Protein AF-A0A6V8PM97-F1 (afdb_monomer_lite)

InterPro domains:
  IPR035906 MetI-like superfamily [G3DSA:1.10.3720.10] (123-234)

pLDDT: mean 87.68, std 8.35, range [51.19, 97.75]

Radius of gyration: 28.09 Å; chains: 1; bounding box: 68×83×62 Å

Secondary structure (DSSP, 8-state):
---HHHHHHHHHHHSTTHHHHHTT-HHHHHHHHHHHHHIIIIIHHHHHHHHHHHHHS-SS--EEETTEEE----HHHHHHHHHHHHHHHHHHHHHHHHHHHHHHHHHHHHHTTPPPPPHHHHHHHHHHHHHHHHHHHHHHHHHIIIIIHHHHHHHHHTTB--BTTTB-TTTS---B-TTHHHHHHHHSHHHHHHHHHHHHHHHHHHHHHHHHHHHHHHHHHHHHHSTT-S-TT-

Structure (mmCIF, N/CA/C/O backbone):
data_AF-A0A6V8PM97-F1
#
_entry.id   AF-A0A6V8PM97-F1
#
loop_
_atom_site.group_PDB
_atom_site.id
_atom_site.type_symbol
_atom_site.label_atom_id
_atom_site.label_alt_id
_atom_site.label_comp_id
_atom_site.label_asym_id
_atom_site.label_entity_id
_atom_site.label_seq_id
_atom_site.pdbx_PDB_ins_code
_atom_site.Cartn_x
_atom_site.Cartn_y
_atom_site.Cartn_z
_atom_site.occupancy
_atom_site.B_iso_or_equiv
_atom_site.auth_seq_id
_atom_site.auth_comp_id
_atom_site.auth_asym_id
_atom_site.auth_atom_id
_atom_site.pdbx_PDB_model_num
ATOM 1 N N . MET A 1 1 ? -39.696 3.447 17.950 1.00 51.19 1 MET A N 1
ATOM 2 C CA . MET A 1 1 ? -38.450 2.681 18.187 1.00 51.19 1 MET A CA 1
ATOM 3 C C . MET A 1 1 ? -37.292 3.664 18.155 1.00 51.19 1 MET A C 1
ATOM 5 O O . MET A 1 1 ? -37.237 4.464 17.230 1.00 51.19 1 MET A O 1
ATOM 9 N N . LYS A 1 2 ? -36.440 3.713 19.184 1.00 56.47 2 LYS A N 1
ATOM 10 C CA . LYS A 1 2 ? -35.251 4.578 19.133 1.00 56.47 2 LYS A CA 1
ATOM 11 C C . LYS A 1 2 ? -34.244 3.894 18.205 1.00 56.47 2 LYS A C 1
ATOM 13 O O . LYS A 1 2 ? -33.989 2.717 18.406 1.00 56.47 2 LYS A O 1
ATOM 18 N N . CYS A 1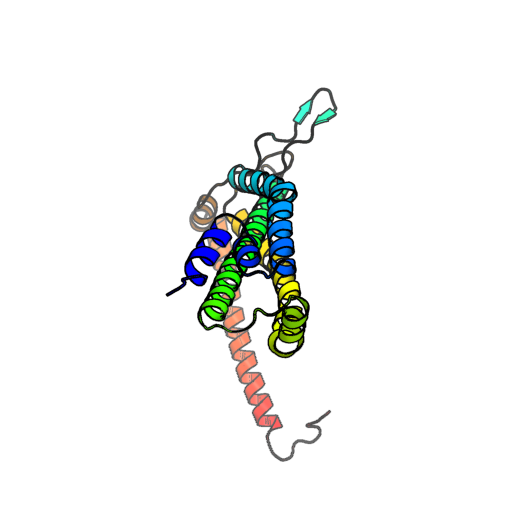 3 ? -33.771 4.595 17.176 1.00 72.81 3 CYS A N 1
ATOM 19 C CA . CYS A 1 3 ? -32.828 4.059 16.193 1.00 72.81 3 CYS A CA 1
ATOM 20 C C . CYS A 1 3 ? -31.436 4.649 16.456 1.00 72.81 3 CYS A C 1
ATOM 22 O O . CYS A 1 3 ? -30.996 5.594 15.796 1.00 72.81 3 CYS A O 1
ATOM 24 N N . TYR A 1 4 ? -30.779 4.180 17.520 1.00 75.31 4 TYR A N 1
ATOM 25 C CA . TYR A 1 4 ? -29.437 4.630 17.885 1.00 75.31 4 TYR A CA 1
ATOM 26 C C . TYR A 1 4 ? -28.387 4.109 16.892 1.00 75.31 4 TYR A C 1
ATOM 28 O O . TYR A 1 4 ? -27.408 4.811 16.646 1.00 75.31 4 TYR A O 1
ATOM 36 N N . SER A 1 5 ? -28.612 2.939 16.280 1.00 77.44 5 SER A N 1
ATOM 37 C CA . SER A 1 5 ? -27.763 2.363 15.226 1.00 77.44 5 SER A CA 1
ATOM 38 C C . SER A 1 5 ? -27.590 3.273 14.002 1.00 77.44 5 SER A C 1
ATOM 40 O O . SER A 1 5 ? -26.458 3.582 13.625 1.00 77.44 5 SER A O 1
ATOM 42 N N . GLU A 1 6 ? -28.684 3.764 13.411 1.00 79.25 6 GLU A N 1
ATOM 43 C CA . GLU A 1 6 ? -28.635 4.617 12.211 1.00 79.25 6 GLU A CA 1
ATOM 44 C C . GLU A 1 6 ? -27.923 5.943 12.489 1.00 79.25 6 GLU A C 1
ATOM 46 O O . GLU A 1 6 ? -27.024 6.339 11.749 1.00 79.25 6 GLU A O 1
ATOM 51 N N . LYS A 1 7 ? -28.251 6.594 13.613 1.00 80.94 7 LYS A N 1
ATOM 52 C CA . LYS A 1 7 ? -27.619 7.859 14.010 1.00 80.94 7 LYS A CA 1
ATOM 53 C C . LYS A 1 7 ? -26.127 7.688 14.290 1.00 80.94 7 LYS A C 1
ATOM 55 O O . LYS A 1 7 ? -25.330 8.485 13.806 1.00 80.94 7 LYS A O 1
ATOM 60 N N . ALA A 1 8 ? -25.739 6.641 15.023 1.00 75.94 8 ALA A N 1
ATOM 61 C CA . ALA A 1 8 ? -24.333 6.345 15.296 1.00 75.94 8 ALA A CA 1
ATOM 62 C C . ALA A 1 8 ? -23.545 6.038 14.014 1.00 75.94 8 ALA A C 1
ATOM 64 O O . ALA A 1 8 ? -22.402 6.464 13.884 1.00 75.94 8 ALA A O 1
ATOM 65 N N . SER A 1 9 ? -24.168 5.339 13.063 1.00 76.69 9 SER A N 1
ATOM 66 C CA . SER A 1 9 ? -23.563 4.999 11.773 1.00 76.69 9 SER A CA 1
ATOM 67 C C . SER A 1 9 ? -23.290 6.247 10.933 1.00 76.69 9 SER A C 1
ATOM 69 O O . SER A 1 9 ? -22.185 6.407 10.428 1.00 76.69 9 SER A O 1
ATOM 71 N N . ILE A 1 10 ? -24.261 7.163 10.839 1.00 82.81 10 ILE A N 1
ATOM 72 C CA . ILE A 1 10 ? -24.106 8.436 10.115 1.00 82.81 10 ILE A CA 1
ATOM 73 C C . ILE A 1 10 ? -23.021 9.302 10.767 1.00 82.81 10 ILE A C 1
ATOM 75 O O . ILE A 1 10 ? -22.171 9.854 10.076 1.00 82.81 10 ILE A O 1
ATOM 79 N N . LEU A 1 11 ? -23.007 9.378 12.101 1.00 79.00 11 LEU A N 1
ATOM 80 C CA . LEU A 1 11 ? -21.989 10.122 12.846 1.00 79.00 11 LEU A CA 1
ATOM 81 C C . LEU A 1 11 ? -20.577 9.570 12.599 1.00 79.00 11 LEU A C 1
ATOM 83 O O . LEU A 1 11 ? -19.661 10.353 12.384 1.00 79.00 11 LEU A O 1
ATOM 87 N N . SER A 1 12 ? -20.407 8.245 12.573 1.00 78.38 12 SER A N 1
ATOM 88 C CA . SER A 1 12 ? -19.118 7.606 12.269 1.00 78.38 12 SER A CA 1
ATOM 89 C C . SER A 1 12 ? -18.675 7.721 10.806 1.00 78.38 12 SER A C 1
ATOM 91 O O . SER A 1 12 ? -17.486 7.579 10.552 1.00 78.38 12 SER A O 1
ATOM 93 N N . ILE A 1 13 ? -19.590 7.969 9.860 1.00 81.81 13 ILE A N 1
ATOM 94 C CA . ILE A 1 13 ? -19.249 8.296 8.458 1.00 81.81 13 ILE A CA 1
ATOM 95 C C . ILE A 1 13 ? -18.778 9.748 8.327 1.00 81.81 13 ILE A C 1
ATOM 97 O O . ILE A 1 13 ? -18.018 10.078 7.425 1.00 81.81 13 ILE A O 1
ATOM 101 N N . LEU A 1 14 ? -19.268 10.643 9.184 1.00 84.56 14 LEU A N 1
ATOM 102 C CA . LEU A 1 14 ? -18.888 12.051 9.117 1.00 84.56 14 LEU A CA 1
ATOM 103 C C . LEU A 1 14 ? -17.504 12.284 9.726 1.00 84.56 14 LEU A C 1
ATOM 105 O O . LEU A 1 14 ? -16.730 13.079 9.204 1.00 84.56 14 LEU A O 1
ATOM 109 N N . PHE A 1 15 ? -17.209 11.597 10.829 1.00 88.44 15 PHE A N 1
ATOM 110 C CA . PHE A 1 15 ? -15.912 11.637 11.490 1.00 88.44 15 PHE A CA 1
ATOM 111 C C . PHE A 1 15 ? -15.764 10.404 12.387 1.00 88.44 15 PHE A C 1
ATOM 113 O O . PHE A 1 15 ? -16.658 10.063 13.178 1.00 88.44 15 PHE A O 1
ATOM 120 N N . MET A 1 16 ? -14.628 9.727 12.284 1.00 88.31 16 MET A N 1
ATOM 121 C CA . MET A 1 16 ? -14.294 8.564 13.085 1.00 88.31 16 MET A CA 1
ATOM 122 C C . MET A 1 16 ? -14.390 8.896 14.573 1.00 88.31 16 MET A C 1
ATOM 124 O O . MET A 1 16 ? -13.889 9.896 15.081 1.00 88.31 16 MET A O 1
ATOM 128 N N . GLY A 1 17 ? -15.059 8.012 15.307 1.00 84.56 17 GLY A N 1
ATOM 129 C CA . GLY A 1 17 ? -15.224 8.153 16.751 1.00 84.56 17 GLY A CA 1
ATOM 130 C C . GLY A 1 17 ? -16.461 8.939 17.195 1.00 84.56 17 GLY A C 1
ATOM 131 O O . GLY A 1 17 ? -16.921 8.704 18.315 1.00 84.56 17 GLY A O 1
ATOM 132 N N . LEU A 1 18 ? -17.100 9.756 16.342 1.00 86.06 18 LEU A N 1
ATOM 133 C CA . LEU A 1 18 ? -18.353 10.442 16.709 1.00 86.06 18 LEU A CA 1
ATOM 134 C C . LEU A 1 18 ? -19.498 9.461 16.999 1.00 86.06 18 LEU A C 1
ATOM 136 O O . LEU A 1 18 ? -20.241 9.644 17.966 1.00 86.06 18 LEU A O 1
ATOM 140 N N . GLY A 1 19 ? -19.620 8.378 16.225 1.00 84.25 19 GLY A N 1
ATOM 141 C CA . GLY A 1 19 ? -20.626 7.340 16.474 1.00 84.25 19 GLY A CA 1
ATOM 142 C C . GLY A 1 19 ? -20.427 6.617 17.813 1.00 84.25 19 GLY A C 1
ATOM 143 O O . GLY A 1 19 ? -21.389 6.286 18.510 1.00 84.25 19 GLY A O 1
ATOM 144 N N . GLN A 1 20 ? -19.176 6.431 18.238 1.00 86.44 20 GLN A N 1
ATOM 145 C CA . GLN A 1 20 ? -18.840 5.824 19.532 1.00 86.44 20 GLN A CA 1
ATOM 146 C C . GLN A 1 20 ? -19.036 6.799 20.697 1.00 86.44 20 GLN A C 1
ATOM 148 O O . GLN A 1 20 ? -19.528 6.387 21.751 1.00 86.44 20 GLN A O 1
ATOM 153 N N . LEU A 1 21 ? -18.738 8.088 20.498 1.00 86.88 21 LEU A N 1
ATOM 154 C CA . LEU A 1 21 ? -19.058 9.156 21.451 1.00 86.88 21 LEU A CA 1
ATOM 155 C C . LEU A 1 21 ? -20.572 9.243 21.684 1.00 86.88 21 LEU A C 1
ATOM 157 O O . LEU A 1 21 ? -21.024 9.228 22.830 1.00 86.88 21 LEU A O 1
ATOM 161 N N . TYR A 1 22 ? -21.372 9.207 20.613 1.00 86.25 22 TYR A N 1
ATOM 162 C CA . TYR A 1 22 ? -22.836 9.156 20.696 1.00 86.25 22 TYR A CA 1
ATOM 163 C C . TYR A 1 22 ? -23.341 7.919 21.453 1.00 86.25 22 TYR A C 1
ATOM 165 O O . TYR A 1 22 ? -24.307 7.975 22.227 1.00 86.25 22 TYR A O 1
ATOM 173 N N . ASN A 1 23 ? -22.638 6.798 21.288 1.00 85.69 23 ASN A N 1
ATOM 174 C CA . ASN A 1 23 ? -22.893 5.555 22.001 1.00 85.69 23 ASN A CA 1
ATOM 175 C C . ASN A 1 23 ? -22.390 5.511 23.449 1.00 85.69 23 ASN A C 1
ATOM 177 O O . ASN A 1 23 ? -22.561 4.486 24.107 1.00 85.69 23 ASN A O 1
ATOM 181 N N . ARG A 1 24 ? -21.866 6.626 23.981 1.00 83.12 24 ARG A N 1
ATOM 182 C CA . ARG A 1 24 ? -21.280 6.751 25.328 1.00 83.12 24 ARG A CA 1
ATOM 183 C C . ARG A 1 24 ? -20.024 5.892 25.545 1.00 83.12 24 ARG A C 1
ATOM 185 O O . ARG A 1 24 ? -19.644 5.638 26.683 1.00 83.12 24 ARG A O 1
ATOM 192 N N . GLN A 1 25 ? -19.346 5.473 24.475 1.00 84.19 25 GLN A N 1
ATOM 193 C CA . GLN A 1 25 ? -18.026 4.834 24.532 1.00 84.19 25 GLN A CA 1
ATOM 194 C C . GLN A 1 25 ? -16.922 5.874 24.326 1.00 84.19 25 GLN A C 1
ATOM 196 O O . GLN A 1 25 ? -16.216 5.858 23.318 1.00 84.19 25 GLN A O 1
ATOM 201 N N . PHE A 1 26 ? -16.761 6.774 25.299 1.00 82.44 26 PHE A N 1
ATOM 202 C CA . PHE A 1 26 ? -15.848 7.916 25.185 1.00 82.44 26 PHE A CA 1
ATOM 203 C C . PHE A 1 26 ? -14.399 7.513 24.896 1.00 82.44 26 PHE A C 1
ATOM 205 O O . PHE A 1 26 ? -13.794 8.066 23.987 1.00 82.44 26 PHE A O 1
ATOM 212 N N . GLY A 1 27 ? -13.867 6.499 25.588 1.00 83.62 27 GLY A N 1
ATOM 213 C CA . GLY A 1 27 ? -12.483 6.062 25.373 1.00 83.62 27 GLY A CA 1
ATOM 214 C C . GLY A 1 27 ? -12.208 5.599 23.938 1.00 83.62 27 GLY A C 1
ATOM 215 O O . GLY A 1 27 ? -11.211 5.997 23.345 1.00 83.62 27 GLY A O 1
ATOM 216 N N . LYS A 1 28 ? -13.105 4.788 23.355 1.00 84.94 28 LYS A N 1
ATOM 217 C CA . LYS A 1 28 ? -12.950 4.343 21.962 1.00 84.94 28 LYS A CA 1
ATOM 218 C C . LYS A 1 28 ? -13.151 5.504 20.996 1.00 84.94 28 LYS A C 1
ATOM 220 O O . LYS A 1 28 ? -12.349 5.669 20.089 1.00 84.94 28 LYS A O 1
ATOM 225 N N . GLY A 1 29 ? -14.182 6.317 21.226 1.00 86.56 29 GLY A N 1
ATOM 226 C CA . GLY A 1 29 ? -14.472 7.471 20.384 1.00 86.56 29 GLY A CA 1
ATOM 227 C C . GLY A 1 29 ? -13.292 8.438 20.286 1.00 86.56 29 GLY A C 1
ATOM 228 O O . GLY A 1 29 ? -12.924 8.827 19.186 1.00 86.56 29 GLY A O 1
ATOM 229 N N . ILE A 1 30 ? -12.639 8.741 21.413 1.00 89.94 30 ILE A N 1
ATOM 230 C CA . ILE A 1 30 ? -11.432 9.581 21.447 1.00 89.94 30 ILE A CA 1
ATOM 231 C C . ILE A 1 30 ? -10.266 8.908 20.712 1.00 89.94 30 ILE A C 1
ATOM 233 O O . ILE A 1 30 ? -9.577 9.575 19.951 1.00 89.94 30 ILE A O 1
ATOM 237 N N . LEU A 1 31 ? -10.053 7.599 20.895 1.00 90.19 31 LEU A N 1
ATOM 238 C CA . LEU A 1 31 ? -8.983 6.868 20.205 1.00 90.19 31 LEU A CA 1
ATOM 239 C C . LEU A 1 31 ? -9.145 6.922 18.679 1.00 90.19 31 LEU A C 1
ATOM 241 O O . LEU A 1 31 ? -8.191 7.225 17.970 1.00 90.19 31 LEU A O 1
ATOM 245 N N . PHE A 1 32 ? -10.344 6.641 18.170 1.00 91.25 32 PHE A N 1
ATOM 246 C CA . PHE A 1 32 ? -10.603 6.660 16.731 1.00 91.25 32 PHE A CA 1
ATOM 247 C C . PHE A 1 32 ? -10.556 8.076 16.144 1.00 91.25 32 PHE A C 1
ATOM 249 O O . PHE A 1 32 ? -9.984 8.252 15.072 1.00 91.25 32 PHE A O 1
ATOM 256 N N . ALA A 1 33 ? -11.060 9.074 16.874 1.00 92.62 33 ALA A N 1
ATOM 257 C CA . ALA A 1 33 ? -10.903 10.481 16.513 1.00 92.62 33 ALA A CA 1
ATOM 258 C C . ALA A 1 33 ? -9.421 10.892 16.453 1.00 92.62 33 ALA A C 1
ATOM 260 O O . ALA A 1 33 ? -8.996 11.553 15.512 1.00 92.62 33 ALA A O 1
ATOM 261 N N . ALA A 1 34 ? -8.607 10.467 17.426 1.00 93.38 34 ALA A N 1
ATOM 262 C CA . ALA A 1 34 ? -7.173 10.741 17.433 1.00 93.38 34 ALA A CA 1
ATOM 263 C C . ALA A 1 34 ? -6.461 10.095 16.237 1.00 93.38 34 ALA A C 1
ATOM 265 O O . ALA A 1 34 ? -5.614 10.736 15.624 1.00 93.38 34 ALA A O 1
ATOM 266 N N . VAL A 1 35 ? -6.820 8.859 15.870 1.00 93.56 35 VAL A N 1
ATOM 267 C CA . VAL A 1 35 ? -6.267 8.185 14.682 1.00 93.56 35 VAL A CA 1
ATOM 268 C C . VAL A 1 35 ? -6.581 8.966 13.404 1.00 93.56 35 VAL A C 1
ATOM 270 O O . VAL A 1 35 ? -5.680 9.170 12.593 1.00 93.56 35 VAL A O 1
ATOM 273 N N . GLU A 1 36 ? -7.815 9.441 13.229 1.00 94.31 36 GLU A N 1
ATOM 274 C CA . GLU A 1 36 ? -8.186 10.253 12.064 1.00 94.31 36 GLU A CA 1
ATOM 275 C C . GLU A 1 36 ? -7.451 11.596 12.037 1.00 94.31 36 GLU A C 1
ATOM 277 O O . GLU A 1 36 ? -6.893 11.969 11.007 1.00 94.31 36 GLU A O 1
ATOM 282 N N . ILE A 1 37 ? -7.359 12.292 13.174 1.00 94.62 37 ILE A N 1
ATOM 283 C CA . ILE A 1 37 ? -6.623 13.562 13.270 1.00 94.62 37 ILE A CA 1
ATOM 284 C C . ILE A 1 37 ? -5.139 13.357 12.954 1.00 94.62 37 ILE A C 1
ATOM 286 O O . ILE A 1 37 ? -4.570 14.109 12.165 1.00 94.62 37 ILE A O 1
ATOM 290 N N . LEU A 1 38 ? -4.506 12.328 13.527 1.00 94.25 38 LEU A N 1
ATOM 291 C CA . LEU A 1 38 ? -3.107 12.000 13.244 1.00 94.25 38 LEU A CA 1
ATOM 292 C C . LEU A 1 38 ? -2.900 11.673 11.764 1.00 94.25 38 LEU A C 1
ATOM 294 O O . LEU A 1 38 ? -1.903 12.097 11.177 1.00 94.25 38 LEU A O 1
ATOM 298 N N . PHE A 1 39 ? -3.848 10.963 11.150 1.00 94.00 39 PHE A N 1
ATOM 299 C CA . PHE A 1 39 ? -3.804 10.683 9.724 1.00 94.00 39 PHE A CA 1
ATOM 300 C C . PHE A 1 39 ? -3.886 11.975 8.903 1.00 94.00 39 PHE A C 1
ATOM 302 O O . PHE A 1 39 ? -3.032 12.207 8.054 1.00 94.00 39 PHE A O 1
ATOM 309 N N . ILE A 1 40 ? -4.847 12.856 9.186 1.00 94.31 40 ILE A N 1
ATOM 310 C CA . ILE A 1 40 ? -5.029 14.118 8.455 1.00 94.31 40 ILE A CA 1
ATOM 311 C C . ILE A 1 40 ? -3.812 15.043 8.607 1.00 94.31 40 ILE A C 1
ATOM 313 O O . ILE A 1 40 ? -3.376 15.645 7.630 1.00 94.31 40 ILE A O 1
ATOM 317 N N . VAL A 1 41 ? -3.241 15.156 9.807 1.00 94.88 41 VAL A N 1
ATOM 318 C CA . VAL A 1 41 ? -2.142 16.097 10.075 1.00 94.88 41 VAL A CA 1
ATOM 319 C C . VAL A 1 41 ? -0.806 15.588 9.535 1.00 94.88 41 VAL A C 1
ATOM 321 O O . VAL A 1 41 ? -0.073 16.347 8.904 1.00 94.88 41 VAL A O 1
ATOM 324 N N . TYR A 1 42 ? -0.474 14.316 9.773 1.00 93.50 42 TYR A N 1
ATOM 325 C CA . TYR A 1 42 ? 0.863 13.790 9.478 1.00 93.50 42 TYR A CA 1
ATOM 326 C C . TYR A 1 42 ? 0.911 12.918 8.226 1.00 93.50 42 TYR A C 1
ATOM 328 O O . TYR A 1 42 ? 1.876 12.991 7.466 1.00 93.50 42 TYR A O 1
ATOM 336 N N . MET A 1 43 ? -0.113 12.096 7.993 1.00 92.88 43 MET A N 1
ATOM 337 C CA . MET A 1 43 ? -0.094 11.121 6.899 1.00 92.88 43 MET A CA 1
ATOM 338 C C . MET A 1 43 ? -0.659 11.693 5.604 1.00 92.88 43 MET A C 1
ATOM 340 O O . MET A 1 43 ? -0.135 11.384 4.543 1.00 92.88 43 MET A O 1
ATOM 344 N N . LEU A 1 44 ? -1.668 12.563 5.651 1.00 94.38 44 LEU A N 1
ATOM 345 C CA . LEU A 1 44 ? -2.294 13.120 4.452 1.00 94.38 44 LEU A CA 1
ATOM 346 C C . LEU A 1 44 ? -1.321 13.941 3.585 1.00 94.38 44 LEU A C 1
ATOM 348 O O . LEU A 1 44 ? -1.358 13.757 2.369 1.00 94.38 44 LEU A O 1
ATOM 352 N N . PRO A 1 45 ? -0.413 14.780 4.135 1.00 95.12 45 PRO A N 1
ATOM 353 C CA . PRO A 1 45 ? 0.600 15.460 3.325 1.00 95.12 45 PRO A CA 1
ATOM 354 C C . PRO A 1 45 ? 1.608 14.495 2.687 1.00 95.12 45 PRO A C 1
ATOM 356 O O . PRO A 1 45 ? 2.064 14.728 1.569 1.00 95.12 45 PRO A O 1
ATOM 359 N N . PHE A 1 46 ? 1.962 13.413 3.387 1.00 93.88 46 PHE A N 1
ATOM 360 C CA . PHE A 1 46 ? 2.820 12.362 2.839 1.00 93.88 46 PHE A CA 1
ATOM 361 C C . PHE A 1 46 ? 2.104 11.614 1.710 1.00 93.88 46 PHE A C 1
ATOM 363 O O . PHE A 1 46 ? 2.652 11.473 0.621 1.00 93.88 46 PHE A O 1
ATOM 370 N N . VAL A 1 47 ? 0.855 11.211 1.950 1.00 95.69 47 VAL A N 1
ATOM 371 C CA . VAL A 1 47 ? 0.014 10.483 1.000 1.00 95.69 47 VAL A CA 1
ATOM 372 C C . VAL A 1 47 ? -0.243 11.306 -0.255 1.00 95.69 47 VAL A C 1
ATOM 374 O O . VAL A 1 47 ? -0.112 10.786 -1.358 1.00 95.69 47 VAL A O 1
ATOM 377 N N . SER A 1 48 ? -0.577 12.588 -0.117 1.00 95.00 48 SER A N 1
ATOM 378 C CA . SER A 1 48 ? -0.847 13.456 -1.264 1.00 95.00 48 SER A CA 1
ATOM 379 C C . SER A 1 48 ? 0.392 13.643 -2.138 1.00 95.00 48 SER A C 1
ATOM 381 O O . SER A 1 48 ? 0.311 13.469 -3.354 1.00 95.00 48 SER A O 1
ATOM 383 N N . ARG A 1 49 ? 1.558 13.907 -1.529 1.00 93.19 49 ARG A N 1
ATOM 384 C CA . ARG A 1 49 ? 2.834 13.995 -2.255 1.00 93.19 49 ARG A CA 1
ATOM 385 C C . ARG A 1 49 ? 3.238 12.666 -2.880 1.00 93.19 49 ARG A C 1
ATOM 387 O O . ARG A 1 49 ? 3.731 12.658 -4.002 1.00 93.19 49 ARG A O 1
ATOM 394 N N . GLY A 1 50 ? 3.024 11.551 -2.186 1.00 94.31 50 GLY A N 1
ATOM 395 C CA . GLY A 1 50 ? 3.315 10.225 -2.713 1.00 94.31 50 GLY A CA 1
ATOM 396 C C . GLY A 1 50 ? 2.430 9.874 -3.907 1.00 94.31 50 GLY A C 1
ATOM 397 O O . GLY A 1 50 ? 2.942 9.404 -4.916 1.00 94.31 50 GLY A O 1
ATOM 398 N N . LEU A 1 51 ? 1.124 10.145 -3.841 1.00 95.62 51 LEU A N 1
ATOM 399 C CA . LEU A 1 51 ? 0.209 9.926 -4.966 1.00 95.62 51 LEU A CA 1
ATOM 400 C C . LEU A 1 51 ? 0.571 10.794 -6.173 1.00 95.62 51 LEU A C 1
ATOM 402 O O . LEU A 1 51 ? 0.576 10.293 -7.294 1.00 95.62 51 LEU A O 1
ATOM 406 N N . TRP A 1 52 ? 0.925 12.063 -5.946 1.00 95.25 52 TRP A N 1
ATOM 407 C CA . TRP A 1 52 ? 1.459 12.921 -7.003 1.00 95.25 52 TRP A CA 1
ATOM 408 C C . TRP A 1 52 ? 2.726 12.310 -7.612 1.00 95.25 52 TRP A C 1
ATOM 410 O O . TRP A 1 52 ? 2.773 12.104 -8.819 1.00 95.25 52 TRP A O 1
ATOM 420 N N . GLY A 1 53 ? 3.694 11.908 -6.782 1.00 92.06 53 GLY A N 1
ATOM 421 C CA . GLY A 1 53 ? 4.950 11.306 -7.232 1.00 92.06 53 GLY A CA 1
ATOM 422 C C . GLY A 1 53 ? 4.779 9.963 -7.948 1.00 92.06 53 GLY A C 1
ATOM 423 O O . GLY A 1 53 ? 5.579 9.636 -8.820 1.00 92.06 53 GLY A O 1
ATOM 424 N N . LEU A 1 54 ? 3.729 9.201 -7.629 1.00 93.44 54 LEU A N 1
ATOM 425 C CA . LEU A 1 54 ? 3.381 7.972 -8.341 1.00 93.44 54 LEU A CA 1
ATOM 426 C C . LEU A 1 54 ? 2.899 8.266 -9.763 1.00 93.44 54 LEU A C 1
ATOM 428 O O . LEU A 1 54 ? 3.214 7.522 -10.683 1.00 93.44 54 LEU A O 1
ATOM 432 N N . VAL A 1 55 ? 2.131 9.340 -9.947 1.00 91.94 55 VAL A N 1
ATOM 433 C CA . VAL A 1 55 ? 1.586 9.713 -11.256 1.00 91.94 55 VAL A CA 1
ATOM 434 C C . VAL A 1 55 ? 2.637 10.426 -12.101 1.00 91.94 55 VAL A C 1
ATOM 436 O O . VAL A 1 55 ? 2.798 10.083 -13.269 1.00 91.94 55 VAL A O 1
ATOM 439 N N . THR A 1 56 ? 3.364 11.385 -11.527 1.00 88.81 56 THR A N 1
ATOM 440 C CA . THR A 1 56 ? 4.310 12.225 -12.275 1.00 88.81 56 THR A CA 1
ATOM 441 C C . THR A 1 56 ? 5.678 11.587 -12.444 1.00 88.81 56 THR A C 1
ATOM 443 O O . THR A 1 56 ? 6.345 11.876 -13.426 1.00 88.81 56 THR A O 1
ATOM 446 N N . LEU A 1 57 ? 6.109 10.735 -11.505 1.00 88.38 57 LEU A N 1
ATOM 447 C CA . LEU A 1 57 ? 7.484 10.224 -11.414 1.00 88.38 57 LEU A CA 1
ATOM 448 C C . LEU A 1 57 ? 8.559 11.332 -11.333 1.00 88.38 57 LEU A C 1
ATOM 450 O O . LEU A 1 57 ? 9.751 11.054 -11.480 1.00 88.38 57 LEU A O 1
ATOM 454 N N . GLY A 1 58 ? 8.158 12.558 -10.985 1.00 86.19 58 GLY A N 1
ATOM 455 C CA . GLY A 1 58 ? 9.013 13.740 -10.874 1.00 86.19 58 GLY A CA 1
ATOM 456 C C . GLY A 1 58 ? 8.831 14.712 -12.037 1.00 86.19 58 GLY A C 1
ATOM 457 O O . GLY A 1 58 ? 8.455 14.328 -13.137 1.00 86.19 58 GLY A O 1
ATOM 458 N N . GLU A 1 59 ? 9.117 15.986 -11.791 1.00 83.44 59 GLU A N 1
ATOM 459 C CA . GLU A 1 59 ? 9.025 17.053 -12.799 1.00 83.44 59 GLU A CA 1
ATOM 460 C C . GLU A 1 59 ? 10.379 17.737 -13.028 1.00 83.44 59 GLU A C 1
ATOM 462 O O . GLU A 1 59 ? 10.670 18.213 -14.128 1.00 83.44 59 GLU A O 1
ATOM 467 N N . ILE A 1 60 ? 11.236 17.777 -12.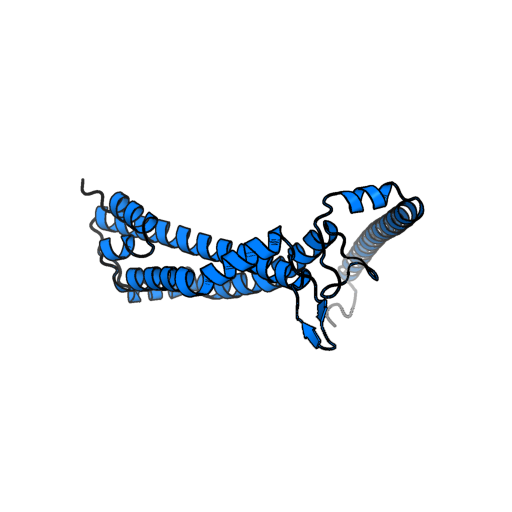001 1.00 82.19 60 ILE A N 1
ATOM 468 C CA . ILE A 1 60 ? 12.496 18.522 -12.040 1.00 82.19 60 ILE A CA 1
ATOM 469 C C . ILE A 1 60 ? 13.670 17.543 -11.922 1.00 82.19 60 ILE A C 1
ATOM 471 O O . ILE A 1 60 ? 13.957 17.078 -10.821 1.00 82.19 60 ILE A O 1
ATOM 475 N N . PRO A 1 61 ? 14.395 17.224 -13.010 1.00 81.56 61 PRO A N 1
ATOM 476 C CA . PRO A 1 61 ? 15.592 16.391 -12.919 1.00 81.56 61 PRO A CA 1
ATOM 477 C C . PRO A 1 61 ? 16.710 17.124 -12.173 1.00 81.56 61 PRO A C 1
ATOM 479 O O . PRO A 1 61 ? 16.738 18.355 -12.121 1.00 81.56 61 PRO A O 1
ATOM 482 N N . GLN A 1 62 ? 17.676 16.377 -11.637 1.00 81.69 62 GLN A N 1
ATOM 483 C CA . GLN A 1 62 ? 18.863 16.964 -11.021 1.00 81.69 62 GLN A CA 1
ATOM 484 C C . GLN A 1 62 ? 19.645 17.799 -12.044 1.00 81.69 62 GLN A C 1
ATOM 486 O O . GLN A 1 62 ? 20.017 17.304 -13.109 1.00 81.69 62 GLN A O 1
ATOM 491 N N . ARG A 1 63 ? 19.942 19.057 -11.700 1.00 80.75 63 ARG A N 1
ATOM 492 C CA . ARG A 1 63 ? 20.687 19.990 -12.561 1.00 80.75 63 ARG A CA 1
ATOM 493 C C . ARG A 1 63 ? 21.974 20.450 -11.886 1.00 80.75 63 ARG A C 1
ATOM 495 O O . ARG A 1 63 ? 22.081 20.490 -10.661 1.00 80.75 63 ARG A O 1
ATOM 502 N N . MET A 1 64 ? 22.965 20.783 -12.705 1.00 76.56 64 MET A N 1
ATOM 503 C CA . MET A 1 64 ? 24.179 21.464 -12.261 1.00 76.56 64 MET A CA 1
ATOM 504 C C . MET A 1 64 ? 24.082 22.934 -12.659 1.00 76.56 64 MET A C 1
ATOM 506 O O . MET A 1 64 ? 24.048 23.242 -13.846 1.00 76.56 64 MET A O 1
ATOM 510 N N . GLU A 1 65 ? 24.065 23.830 -11.676 1.00 77.19 65 GLU A N 1
ATOM 511 C CA . GLU A 1 65 ? 24.095 25.278 -11.896 1.00 77.19 65 GLU A CA 1
ATOM 512 C C . GLU A 1 65 ? 25.297 25.878 -11.165 1.00 77.19 65 GLU A C 1
ATOM 514 O O . GLU A 1 65 ? 25.507 25.630 -9.977 1.00 77.19 65 GLU A O 1
ATOM 519 N N . ALA A 1 66 ? 26.127 26.638 -11.890 1.00 75.38 66 ALA A N 1
ATOM 520 C CA . ALA A 1 66 ? 27.314 27.318 -11.357 1.00 75.38 66 ALA A CA 1
ATOM 521 C C . ALA A 1 66 ? 28.253 26.415 -10.516 1.00 75.38 66 ALA A C 1
ATOM 523 O O . ALA A 1 66 ? 28.774 26.825 -9.480 1.00 75.38 66 ALA A O 1
ATOM 524 N N . GLY A 1 67 ? 28.451 25.159 -10.940 1.00 76.19 67 GLY A N 1
ATOM 525 C CA . GLY A 1 67 ? 29.308 24.189 -10.245 1.00 76.19 67 GLY A CA 1
ATOM 526 C C . GLY A 1 67 ? 28.692 23.554 -8.989 1.00 76.19 67 GLY A C 1
ATOM 527 O O . GLY A 1 67 ? 29.348 22.734 -8.349 1.00 76.19 67 GLY A O 1
ATOM 528 N N . LYS A 1 68 ? 27.437 23.880 -8.643 1.00 75.31 68 LYS A N 1
ATOM 529 C CA . LYS A 1 68 ? 26.682 23.241 -7.556 1.00 75.31 68 LYS A CA 1
ATOM 530 C C . LYS A 1 68 ? 25.655 22.259 -8.112 1.00 75.31 68 LYS A C 1
ATOM 532 O O . LYS A 1 68 ? 24.957 22.540 -9.084 1.00 75.31 68 LYS A O 1
ATOM 537 N N . ILE A 1 69 ? 25.562 21.098 -7.469 1.00 79.44 69 ILE A N 1
ATOM 538 C CA . ILE A 1 69 ? 24.537 20.095 -7.758 1.00 79.44 69 ILE A CA 1
ATOM 539 C C . ILE A 1 69 ? 23.272 20.501 -7.007 1.00 79.44 69 ILE A C 1
ATOM 541 O O . ILE A 1 69 ? 23.244 20.447 -5.778 1.00 79.44 69 ILE A O 1
ATOM 545 N N . LEU A 1 70 ? 22.240 20.908 -7.742 1.00 79.44 70 LEU A N 1
ATOM 546 C CA . LEU A 1 70 ? 20.919 21.142 -7.174 1.00 79.44 70 LEU A CA 1
ATOM 547 C C . LEU A 1 70 ? 20.160 19.812 -7.173 1.00 79.44 70 LEU A C 1
ATOM 549 O O . LEU A 1 70 ? 19.982 19.233 -8.250 1.00 79.44 70 LEU A O 1
ATOM 553 N N . PRO A 1 71 ? 19.746 19.295 -6.000 1.00 77.69 71 PRO A N 1
ATOM 554 C CA . PRO A 1 71 ? 18.993 18.052 -5.937 1.00 77.69 71 PRO A CA 1
ATOM 555 C C . PRO A 1 71 ? 17.663 18.233 -6.674 1.00 77.69 71 PRO A C 1
ATOM 557 O O . PRO A 1 71 ? 16.920 19.173 -6.398 1.00 77.69 71 PRO A O 1
ATOM 560 N N . GLY A 1 72 ? 17.404 17.347 -7.631 1.00 81.25 72 GLY A N 1
ATOM 561 C CA . GLY A 1 72 ? 16.113 17.234 -8.302 1.00 81.25 72 GLY A CA 1
ATOM 562 C C . GLY A 1 72 ? 15.292 16.081 -7.734 1.00 81.25 72 GLY A C 1
ATOM 563 O O . GLY A 1 72 ? 15.681 15.425 -6.764 1.00 81.25 72 GLY A O 1
ATOM 564 N N . ASP A 1 73 ? 14.171 15.813 -8.383 1.00 86.88 73 ASP A N 1
ATOM 565 C CA . ASP A 1 73 ? 13.307 14.682 -8.101 1.00 86.88 73 ASP A CA 1
ATOM 566 C C . ASP A 1 73 ? 14.002 13.351 -8.413 1.00 86.88 73 ASP A C 1
ATOM 568 O O . ASP A 1 73 ? 14.836 13.229 -9.314 1.00 86.88 73 ASP A O 1
ATOM 572 N N . HIS A 1 74 ? 13.626 12.317 -7.663 1.00 88.62 74 HIS A N 1
ATOM 573 C CA . HIS A 1 74 ? 14.143 10.969 -7.854 1.00 88.62 74 HIS A CA 1
ATOM 574 C C . HIS A 1 74 ? 12.987 10.003 -8.108 1.00 88.62 74 HIS A C 1
ATOM 576 O O . HIS A 1 74 ? 12.364 9.509 -7.165 1.00 88.62 74 HIS A O 1
ATOM 582 N N . SER A 1 75 ? 12.731 9.686 -9.380 1.00 90.50 75 SER A N 1
ATOM 583 C CA . SER A 1 75 ? 11.560 8.911 -9.825 1.00 90.50 75 SER A CA 1
ATOM 584 C C . SER A 1 75 ? 11.360 7.594 -9.073 1.00 90.50 75 SER A C 1
ATOM 586 O O . SER A 1 75 ? 10.244 7.273 -8.679 1.00 90.50 75 SER A O 1
ATOM 588 N N . ILE A 1 76 ? 12.439 6.852 -8.790 1.00 90.81 76 ILE A N 1
ATOM 589 C CA . ILE A 1 76 ? 12.358 5.595 -8.020 1.00 90.81 76 ILE A CA 1
ATOM 590 C C . ILE A 1 76 ? 11.855 5.836 -6.590 1.00 90.81 76 ILE A C 1
ATOM 592 O O . ILE A 1 76 ? 11.005 5.093 -6.106 1.00 90.81 76 ILE A O 1
ATOM 596 N N . PHE A 1 77 ? 12.345 6.877 -5.909 1.00 91.25 77 PHE A N 1
ATOM 597 C CA . PHE A 1 77 ? 11.903 7.184 -4.549 1.00 91.25 77 PHE A CA 1
ATOM 598 C C . PHE A 1 77 ? 10.471 7.708 -4.546 1.00 91.25 77 PHE A C 1
ATOM 600 O O . PHE A 1 77 ? 9.685 7.286 -3.705 1.00 91.25 77 PHE A O 1
ATOM 607 N N . LEU A 1 78 ? 10.102 8.550 -5.516 1.00 93.06 78 LEU A N 1
ATOM 608 C CA . LEU A 1 78 ? 8.723 9.008 -5.692 1.00 93.06 78 LEU A CA 1
ATOM 609 C C . LEU A 1 78 ? 7.756 7.841 -5.924 1.00 93.06 78 LEU A C 1
ATOM 611 O O . LEU A 1 78 ? 6.701 7.799 -5.297 1.00 93.06 78 LEU A O 1
ATOM 615 N N . MET A 1 79 ? 8.142 6.854 -6.735 1.00 94.50 79 MET A N 1
ATOM 616 C CA . MET A 1 79 ? 7.358 5.637 -6.944 1.00 94.50 79 MET A CA 1
ATOM 617 C C . MET A 1 79 ? 7.212 4.824 -5.652 1.00 94.50 79 MET A C 1
ATOM 619 O O . MET A 1 79 ? 6.103 4.425 -5.307 1.00 94.50 79 MET A O 1
ATOM 623 N N . ILE A 1 80 ? 8.300 4.618 -4.898 1.00 94.69 80 ILE A N 1
ATOM 624 C CA . ILE A 1 80 ? 8.262 3.905 -3.609 1.00 94.69 80 ILE A CA 1
ATOM 625 C C . ILE A 1 80 ? 7.348 4.631 -2.615 1.00 94.69 80 ILE A C 1
ATOM 627 O O . ILE A 1 80 ? 6.459 4.007 -2.035 1.00 94.69 80 ILE A O 1
ATOM 631 N N . TYR A 1 81 ? 7.514 5.946 -2.446 1.00 95.00 81 TYR A N 1
ATOM 632 C CA . TYR A 1 81 ? 6.658 6.745 -1.567 1.00 95.00 81 TYR A CA 1
ATOM 633 C C . TYR A 1 81 ? 5.201 6.755 -2.035 1.00 95.00 81 TYR A C 1
ATOM 635 O O . TYR A 1 81 ? 4.291 6.729 -1.207 1.00 95.00 81 TYR A O 1
ATOM 643 N N . GLY A 1 82 ? 4.961 6.723 -3.343 1.00 95.94 82 GLY A N 1
ATOM 644 C CA . GLY A 1 82 ? 3.634 6.588 -3.923 1.00 95.94 82 GLY A CA 1
ATOM 645 C C . GLY A 1 82 ? 2.962 5.260 -3.605 1.00 95.94 82 GLY A C 1
ATOM 646 O O . GLY A 1 82 ? 1.837 5.246 -3.107 1.00 95.94 82 GLY A O 1
ATOM 647 N N . ILE A 1 83 ? 3.666 4.142 -3.792 1.00 96.69 83 ILE A N 1
ATOM 648 C CA . ILE A 1 83 ? 3.168 2.811 -3.418 1.00 96.69 83 ILE A CA 1
ATOM 649 C C . ILE A 1 83 ? 2.904 2.754 -1.909 1.00 96.69 83 ILE A C 1
ATOM 651 O O . ILE A 1 83 ? 1.833 2.315 -1.491 1.00 96.69 83 ILE A O 1
ATOM 655 N N . MET A 1 84 ? 3.828 3.254 -1.080 1.00 96.00 84 MET A N 1
ATOM 656 C CA . MET A 1 84 ? 3.623 3.350 0.371 1.00 96.00 84 MET A CA 1
ATOM 657 C C . MET A 1 84 ? 2.369 4.150 0.719 1.00 96.00 84 MET A C 1
ATOM 659 O O . MET A 1 84 ? 1.616 3.749 1.602 1.00 96.00 84 MET A O 1
ATOM 663 N N . SER A 1 85 ? 2.124 5.253 0.015 1.00 96.50 85 SER A N 1
ATOM 664 C CA . SER A 1 85 ? 0.955 6.107 0.223 1.00 96.50 85 SER A CA 1
ATOM 665 C C . SER A 1 8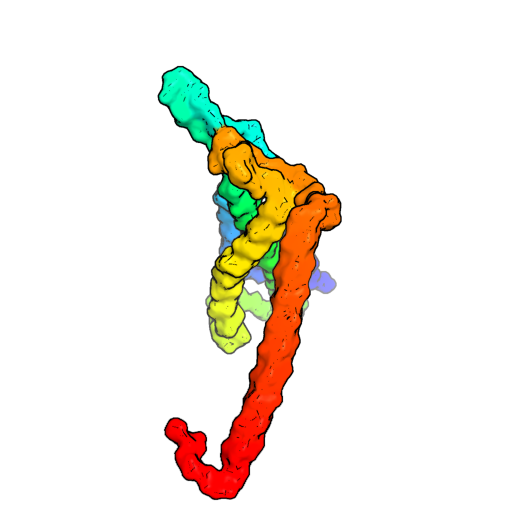5 ? -0.352 5.386 -0.097 1.00 96.50 85 SER A C 1
ATOM 667 O O . SER A 1 85 ? -1.301 5.474 0.681 1.00 96.50 85 SER A O 1
ATOM 669 N N . VAL A 1 86 ? -0.395 4.615 -1.188 1.00 96.44 86 VAL A N 1
ATOM 670 C CA . VAL A 1 86 ? -1.553 3.773 -1.534 1.00 96.44 86 VAL A CA 1
ATOM 671 C C . VAL A 1 86 ? -1.783 2.701 -0.466 1.00 96.44 86 VAL A C 1
ATOM 673 O O . VAL A 1 86 ? -2.912 2.517 -0.015 1.00 96.44 86 VAL A O 1
ATOM 676 N N . LEU A 1 87 ? -0.726 2.024 -0.007 1.00 95.88 87 LEU A N 1
ATOM 677 C CA . LEU A 1 87 ? -0.839 1.001 1.039 1.00 95.88 87 LEU A CA 1
ATOM 678 C C . LEU A 1 87 ? -1.311 1.600 2.376 1.00 95.88 87 LEU A C 1
ATOM 680 O O . LEU A 1 87 ? -2.187 1.029 3.024 1.00 95.88 87 LEU A O 1
ATOM 684 N N . LEU A 1 88 ? -0.795 2.770 2.767 1.00 95.31 88 LEU A N 1
ATOM 685 C CA . LEU A 1 88 ? -1.255 3.499 3.955 1.00 95.31 88 LEU A CA 1
ATOM 686 C C . LEU A 1 88 ? -2.729 3.898 3.845 1.00 95.31 88 LEU A C 1
ATOM 688 O O . LEU A 1 88 ? -3.468 3.736 4.815 1.00 95.31 88 LEU A O 1
ATOM 692 N N . LEU A 1 89 ? -3.175 4.363 2.674 1.00 95.38 89 LEU A N 1
ATOM 693 C CA . LEU A 1 89 ? -4.587 4.654 2.421 1.00 95.38 89 LEU A CA 1
ATOM 694 C C . LEU A 1 89 ? -5.466 3.411 2.550 1.00 95.38 89 LEU A C 1
ATOM 696 O O . LEU A 1 89 ? -6.536 3.497 3.143 1.00 95.38 89 LEU A O 1
ATOM 700 N N . LEU A 1 90 ? -5.021 2.256 2.046 1.00 94.81 90 LEU A N 1
ATOM 701 C CA . LEU A 1 90 ? -5.755 0.995 2.185 1.00 94.81 90 LEU A CA 1
ATOM 702 C C . LEU A 1 90 ? -5.880 0.567 3.652 1.00 94.81 90 LEU A C 1
ATOM 704 O O . LEU A 1 90 ? -6.967 0.188 4.091 1.00 94.81 90 LEU A O 1
ATOM 708 N N . VAL A 1 91 ? -4.796 0.666 4.429 1.00 94.69 91 VAL A N 1
ATOM 709 C CA . VAL A 1 91 ? -4.820 0.375 5.873 1.00 94.69 91 VAL A CA 1
ATOM 710 C C . VAL A 1 91 ? -5.750 1.346 6.600 1.00 94.69 91 VAL A C 1
ATOM 712 O O . VAL A 1 91 ? -6.584 0.916 7.396 1.00 94.69 91 VAL A O 1
ATOM 715 N N . PHE A 1 92 ? -5.663 2.643 6.302 1.00 94.88 92 PHE A N 1
ATOM 716 C CA . PHE A 1 92 ? -6.542 3.649 6.891 1.00 94.88 92 PHE A CA 1
ATOM 717 C C . PHE A 1 92 ? -8.013 3.397 6.537 1.00 94.88 92 PHE A C 1
ATOM 719 O O . PHE A 1 92 ? -8.856 3.382 7.431 1.00 94.88 92 PHE A O 1
ATOM 726 N N . ALA A 1 93 ? -8.322 3.100 5.272 1.00 94.56 93 ALA A N 1
ATOM 727 C CA . ALA A 1 93 ? -9.668 2.750 4.825 1.00 94.56 93 ALA A CA 1
ATOM 728 C C . ALA A 1 93 ? -10.206 1.507 5.552 1.00 94.56 93 ALA A C 1
ATOM 730 O O . ALA A 1 93 ? -11.360 1.495 5.975 1.00 94.56 93 ALA A O 1
ATOM 731 N N . ALA A 1 94 ? -9.373 0.485 5.775 1.00 93.44 94 ALA A N 1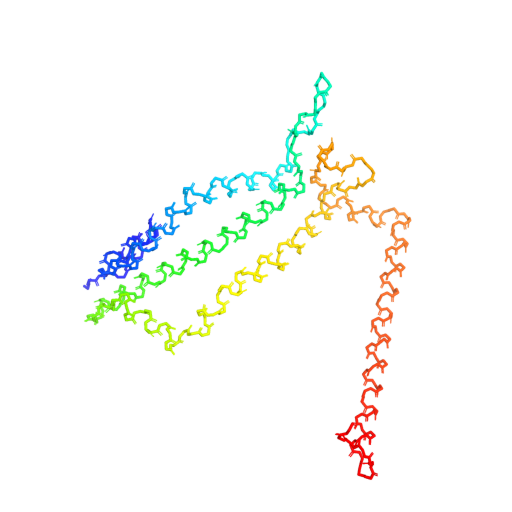
ATOM 732 C CA . ALA A 1 94 ? -9.762 -0.684 6.560 1.00 93.44 94 ALA A CA 1
ATOM 733 C C . ALA A 1 94 ? -10.102 -0.310 8.015 1.00 93.44 94 ALA A C 1
ATOM 735 O O . ALA A 1 94 ? -11.128 -0.749 8.536 1.00 93.44 94 ALA A O 1
ATOM 736 N N . ILE A 1 95 ? -9.294 0.538 8.665 1.00 93.25 95 ILE A N 1
ATOM 737 C CA . ILE A 1 95 ? -9.575 1.038 10.023 1.00 93.25 95 ILE A CA 1
ATOM 738 C C . ILE A 1 95 ? -10.864 1.871 10.045 1.00 93.25 95 ILE A C 1
ATOM 740 O O . ILE A 1 95 ? -11.673 1.719 10.963 1.00 93.25 95 ILE A O 1
ATOM 744 N N . TYR A 1 96 ? -11.090 2.698 9.025 1.00 93.12 96 TYR A N 1
ATOM 745 C CA . TYR A 1 96 ? -12.295 3.512 8.873 1.00 93.12 96 TYR A CA 1
ATOM 746 C C . TYR A 1 96 ? -13.554 2.640 8.764 1.00 93.12 96 TYR A C 1
ATOM 748 O O . TYR A 1 96 ? -14.523 2.816 9.505 1.00 93.12 96 TYR A O 1
ATOM 756 N N . VAL A 1 97 ? -13.517 1.623 7.900 1.00 92.12 97 VAL A N 1
ATOM 757 C CA . VAL A 1 97 ? -14.604 0.650 7.733 1.00 92.12 97 VAL A CA 1
ATOM 758 C C . VAL A 1 97 ? -14.842 -0.138 9.029 1.00 92.12 97 VAL A C 1
ATOM 760 O O . VAL A 1 97 ? -15.989 -0.340 9.432 1.00 92.12 97 VAL A O 1
ATOM 763 N N . MET A 1 98 ? -13.781 -0.533 9.741 1.00 89.81 98 MET A N 1
ATOM 764 C CA . MET A 1 98 ? -13.906 -1.170 11.057 1.00 89.81 98 MET A CA 1
ATOM 765 C C . MET A 1 98 ? -14.554 -0.242 12.096 1.00 89.81 98 MET A C 1
ATOM 767 O O . MET A 1 98 ? -15.390 -0.709 12.873 1.00 89.81 98 MET A O 1
ATOM 771 N N . ASN A 1 99 ? -14.224 1.057 12.105 1.00 92.12 99 ASN A N 1
ATOM 772 C CA . ASN A 1 99 ? -14.867 2.039 12.987 1.00 92.12 99 ASN A CA 1
ATOM 773 C C . ASN A 1 99 ? -16.374 2.112 12.732 1.00 92.12 99 ASN A C 1
ATOM 775 O O . ASN A 1 99 ? -17.162 2.049 13.678 1.00 92.12 99 ASN A O 1
ATOM 779 N N . TYR A 1 100 ? -16.763 2.189 11.459 1.00 89.31 100 TYR A N 1
ATOM 780 C CA . TYR A 1 100 ? -18.160 2.220 11.045 1.00 89.31 100 TYR A CA 1
ATOM 781 C C . TYR A 1 100 ? -18.934 0.993 11.553 1.00 89.31 100 TYR A C 1
ATOM 783 O O . TYR A 1 100 ? -19.974 1.130 12.208 1.00 89.31 100 TYR A O 1
ATOM 791 N N . PHE A 1 101 ? -18.411 -0.214 11.315 1.00 87.62 101 PHE A N 1
ATOM 792 C CA . PHE A 1 101 ? -19.067 -1.443 11.764 1.00 87.62 101 PHE A CA 1
ATOM 793 C C . PHE A 1 101 ? -19.114 -1.572 13.295 1.00 87.62 101 PHE A C 1
ATOM 795 O O . PHE A 1 101 ? -20.121 -2.043 13.831 1.00 87.62 101 PHE A O 1
ATOM 802 N N . ASP A 1 102 ? -18.074 -1.137 14.017 1.00 87.94 102 ASP A N 1
ATOM 803 C CA . ASP A 1 102 ? -18.074 -1.125 15.488 1.00 87.94 102 ASP A CA 1
ATOM 804 C C . ASP A 1 102 ? -19.140 -0.159 16.032 1.00 87.94 102 ASP A C 1
ATOM 806 O O . ASP A 1 102 ? -19.954 -0.557 16.871 1.00 87.94 102 ASP A O 1
ATOM 810 N N . ALA A 1 103 ? -19.221 1.067 15.503 1.00 88.06 103 ALA A N 1
ATOM 811 C CA . ALA A 1 103 ? -20.213 2.058 15.921 1.00 88.06 103 ALA A CA 1
ATOM 812 C C . ALA A 1 103 ? -21.653 1.574 15.697 1.00 88.06 103 ALA A C 1
ATOM 814 O O . ALA A 1 103 ? -22.491 1.690 16.600 1.00 88.06 103 ALA A O 1
ATOM 815 N N . ARG A 1 104 ? -21.925 0.963 14.538 1.00 87.25 104 ARG A N 1
ATOM 816 C CA . ARG A 1 104 ? -23.226 0.359 14.229 1.00 87.25 104 ARG A CA 1
ATOM 817 C C . ARG A 1 104 ? -23.569 -0.771 15.200 1.00 87.25 104 ARG A C 1
ATOM 819 O O . ARG A 1 104 ? -24.642 -0.772 15.800 1.00 87.25 104 ARG A O 1
ATOM 826 N N . ARG A 1 105 ? -22.639 -1.707 15.424 1.00 86.38 105 ARG A N 1
ATOM 827 C CA . ARG A 1 105 ? -22.848 -2.864 16.311 1.00 86.38 105 ARG A CA 1
ATOM 828 C C . ARG A 1 105 ? -23.132 -2.450 17.753 1.00 86.38 105 ARG A C 1
ATOM 830 O O . ARG A 1 105 ? -23.952 -3.077 18.425 1.00 86.38 105 ARG A O 1
ATOM 837 N N . VAL A 1 106 ? -22.462 -1.407 18.241 1.00 87.00 106 VAL A N 1
ATOM 838 C CA . VAL A 1 106 ? -22.713 -0.852 19.579 1.00 87.00 106 VAL A CA 1
ATOM 839 C C . VAL A 1 106 ? -24.070 -0.141 19.627 1.00 87.00 106 VAL A C 1
ATOM 841 O O . VAL A 1 106 ? -24.802 -0.308 20.605 1.00 87.00 106 VAL A O 1
ATOM 844 N N . GLY A 1 107 ? -24.448 0.584 18.571 1.00 85.50 107 GLY A N 1
ATOM 845 C CA . GLY A 1 107 ? -25.771 1.203 18.447 1.00 85.50 107 GLY A CA 1
ATOM 846 C C . GLY A 1 107 ? -26.903 0.173 18.522 1.00 85.50 107 GLY A C 1
ATOM 847 O O . GLY A 1 107 ? -27.803 0.313 19.346 1.00 85.50 107 GLY A O 1
ATOM 848 N N . GLU A 1 108 ? -26.790 -0.932 17.781 1.00 87.19 108 GLU A N 1
ATOM 849 C CA . GLU A 1 108 ? -27.760 -2.039 17.812 1.00 87.19 108 GLU A CA 1
ATOM 850 C C . GLU A 1 108 ? -27.878 -2.701 19.200 1.00 87.19 108 GLU A C 1
ATOM 852 O O . GLU A 1 108 ? -28.944 -3.184 19.586 1.00 87.19 108 GLU A O 1
ATOM 857 N N . GLN A 1 109 ? -26.793 -2.745 19.981 1.00 85.62 109 GLN A N 1
ATOM 858 C CA . GLN A 1 109 ? -26.837 -3.251 21.359 1.00 85.62 109 GLN A CA 1
ATOM 859 C C . GLN A 1 109 ? -27.602 -2.307 22.290 1.00 85.62 109 GLN A C 1
ATOM 861 O O . GLN A 1 109 ? -28.354 -2.785 23.143 1.00 85.62 109 GLN A O 1
ATOM 866 N N . ARG A 1 110 ? -27.461 -0.990 22.100 1.00 83.88 110 ARG A N 1
ATOM 867 C CA . ARG A 1 110 ? -28.234 0.018 22.842 1.00 83.88 110 ARG A CA 1
ATOM 868 C C . ARG A 1 110 ? -29.707 0.001 22.463 1.00 83.88 110 ARG A C 1
ATOM 870 O O . ARG A 1 110 ? -30.544 0.115 23.353 1.00 83.88 110 ARG A O 1
ATOM 877 N N . ASP A 1 111 ? -30.021 -0.202 21.184 1.00 86.94 111 ASP A N 1
ATOM 878 C CA . ASP A 1 111 ? -31.400 -0.361 20.704 1.00 86.94 111 ASP A CA 1
ATOM 879 C C . ASP A 1 111 ? -32.093 -1.557 21.379 1.00 86.94 111 ASP A C 1
ATOM 881 O O . ASP A 1 111 ? -33.272 -1.495 21.715 1.00 86.94 111 ASP A O 1
ATOM 885 N N . LYS A 1 112 ? -31.331 -2.620 21.672 1.00 87.19 112 LYS A N 1
ATOM 886 C CA . LYS A 1 112 ? -31.782 -3.810 22.417 1.00 87.19 112 LYS A CA 1
ATOM 887 C C . LYS A 1 112 ? -31.766 -3.638 23.946 1.00 87.19 112 LYS A C 1
ATOM 889 O O . LYS A 1 112 ? -31.951 -4.620 24.659 1.00 87.19 112 LYS A O 1
ATOM 894 N N . GLY A 1 113 ? -31.491 -2.437 24.461 1.00 82.56 113 GLY A N 1
ATOM 895 C CA . GLY A 1 113 ? -31.440 -2.146 25.899 1.00 82.56 113 GLY A CA 1
ATOM 896 C C . GLY A 1 113 ? -30.252 -2.764 26.647 1.00 82.56 113 GLY A C 1
ATOM 897 O O . GLY A 1 113 ? -30.240 -2.767 27.876 1.00 82.56 113 GLY A O 1
ATOM 898 N N . LYS A 1 114 ? -29.245 -3.298 25.941 1.00 83.38 114 LYS A N 1
ATOM 899 C CA . LYS A 1 114 ? -28.067 -3.900 26.581 1.00 83.38 114 LYS A CA 1
ATOM 900 C C . LYS A 1 114 ? -27.119 -2.811 27.103 1.00 83.38 114 LYS A C 1
ATOM 902 O O . LYS A 1 114 ? -26.969 -1.772 26.453 1.00 83.38 114 LYS A O 1
ATOM 907 N N . PRO A 1 115 ? -26.439 -3.041 28.241 1.00 79.50 115 PRO A N 1
ATOM 908 C CA . PRO A 1 115 ? -25.464 -2.095 28.760 1.00 79.50 115 PRO A CA 1
ATOM 909 C C . PRO A 1 115 ? -24.287 -1.954 27.792 1.00 79.50 115 PRO A C 1
ATOM 911 O O . PRO A 1 115 ? -23.777 -2.932 27.239 1.00 79.50 115 PRO A O 1
ATOM 914 N N . VAL A 1 116 ? -23.845 -0.714 27.602 1.00 77.81 116 VAL A N 1
ATOM 915 C CA . VAL A 1 116 ? -22.696 -0.394 26.757 1.00 77.81 116 VAL A CA 1
ATOM 916 C C . VAL A 1 116 ? -21.425 -0.853 27.463 1.00 77.81 116 VAL A C 1
ATOM 918 O O . VAL A 1 116 ? -21.168 -0.479 28.605 1.00 77.81 116 VAL A O 1
ATOM 921 N N . LYS A 1 117 ? -20.610 -1.668 26.788 1.00 76.31 117 LYS A N 1
ATOM 922 C CA . LYS A 1 117 ? -19.318 -2.101 27.331 1.00 76.31 117 LYS A CA 1
ATOM 923 C C . LYS A 1 117 ? -18.330 -0.933 27.360 1.00 76.31 117 LYS A C 1
ATOM 925 O O . LYS A 1 117 ? -18.181 -0.237 26.357 1.00 76.31 117 LYS A O 1
ATOM 930 N N . ASN A 1 118 ? -17.611 -0.774 28.469 1.00 77.19 118 ASN A N 1
ATOM 931 C CA . ASN A 1 118 ? -16.481 0.153 28.568 1.00 77.19 118 ASN A CA 1
ATOM 932 C C . ASN A 1 118 ? -15.276 -0.323 27.735 1.00 77.19 118 ASN A C 1
ATOM 934 O O . ASN A 1 118 ? -15.215 -1.477 27.295 1.00 77.19 118 ASN A O 1
ATOM 938 N N . ILE A 1 119 ? -14.298 0.568 27.529 1.00 76.62 119 ILE A N 1
ATOM 939 C CA . ILE A 1 119 ? -13.083 0.259 26.757 1.00 76.62 119 ILE A CA 1
ATOM 940 C C . ILE A 1 119 ? -12.285 -0.892 27.384 1.00 76.62 119 ILE A C 1
ATOM 942 O O . ILE A 1 119 ? -11.872 -1.794 26.666 1.00 76.62 119 ILE A O 1
ATOM 946 N N . ILE A 1 120 ? -12.192 -0.933 28.717 1.00 78.44 120 ILE A N 1
ATOM 947 C CA . ILE A 1 120 ? -11.514 -1.997 29.476 1.00 78.44 120 ILE A CA 1
ATOM 948 C C . ILE A 1 120 ? -12.149 -3.357 29.169 1.00 78.44 120 ILE A C 1
ATOM 950 O O . ILE A 1 120 ? -11.466 -4.293 28.765 1.00 78.44 120 ILE A O 1
ATOM 954 N N . ASN A 1 121 ? -13.481 -3.439 29.236 1.00 78.88 121 ASN A N 1
ATOM 955 C CA . ASN A 1 121 ? -14.214 -4.669 28.927 1.00 78.88 121 ASN A CA 1
ATOM 956 C C . ASN A 1 121 ? -14.091 -5.057 27.446 1.00 78.88 121 ASN A C 1
ATOM 958 O O . ASN A 1 121 ? -14.179 -6.236 27.103 1.00 78.88 121 ASN A O 1
ATOM 962 N N . SER A 1 122 ? -13.900 -4.078 26.558 1.00 77.81 122 SER A N 1
ATOM 963 C CA . SER A 1 122 ? -13.666 -4.325 25.132 1.00 77.81 122 SER A CA 1
ATOM 964 C C . SER A 1 122 ? -12.274 -4.907 24.882 1.00 77.81 122 SER A C 1
ATOM 966 O O . SER A 1 122 ? -12.163 -5.855 24.113 1.00 77.81 122 SER A O 1
ATOM 968 N N . ILE A 1 123 ? -11.244 -4.397 25.565 1.00 79.50 123 ILE A N 1
ATOM 969 C CA . ILE A 1 123 ? -9.872 -4.923 25.502 1.00 79.50 123 ILE A CA 1
ATOM 970 C C . ILE A 1 123 ? -9.813 -6.330 26.103 1.00 79.50 123 ILE A C 1
ATOM 972 O O . ILE A 1 123 ? -9.268 -7.227 25.470 1.00 79.50 123 ILE A O 1
ATOM 976 N N . ALA A 1 124 ? -10.447 -6.559 27.257 1.00 82.81 124 ALA A N 1
ATOM 977 C CA . ALA A 1 124 ? -10.538 -7.891 27.860 1.00 82.81 124 ALA A CA 1
ATOM 978 C C . ALA A 1 124 ? -11.218 -8.898 26.914 1.00 82.81 124 ALA A C 1
ATOM 980 O O . ALA A 1 124 ? -10.699 -9.982 26.674 1.00 82.81 124 ALA A O 1
ATOM 981 N N . THR A 1 125 ? -12.325 -8.497 26.272 1.00 83.25 125 THR A N 1
ATOM 982 C CA . THR A 1 125 ? -12.997 -9.341 25.267 1.00 83.25 125 THR A CA 1
ATOM 983 C C . THR A 1 125 ? -12.085 -9.622 24.062 1.00 83.25 125 THR A C 1
ATOM 985 O O . THR A 1 125 ? -12.110 -10.729 23.525 1.00 83.25 125 THR A O 1
ATOM 988 N N . LEU A 1 126 ? -11.302 -8.633 23.615 1.00 82.75 126 LEU A N 1
ATOM 989 C CA . LEU A 1 126 ? -10.367 -8.792 22.500 1.00 82.75 126 LEU A CA 1
ATOM 990 C C . LEU A 1 126 ? -9.214 -9.732 22.867 1.00 82.75 126 LEU A C 1
ATOM 992 O O . LEU A 1 126 ? -8.814 -10.531 22.034 1.00 82.75 126 LEU A O 1
ATOM 996 N N . TYR A 1 127 ? -8.730 -9.696 24.107 1.00 85.50 127 TYR A N 1
ATOM 997 C CA . TYR A 1 127 ? -7.709 -10.621 24.591 1.00 85.50 127 TYR A CA 1
ATOM 998 C C . TYR A 1 127 ? -8.245 -12.055 24.721 1.00 85.50 127 TYR A C 1
ATOM 1000 O O . TYR A 1 127 ? -7.597 -12.994 24.288 1.00 85.50 127 TYR A O 1
ATOM 1008 N N . GLU A 1 128 ? -9.459 -12.252 25.233 1.00 86.50 128 GLU A N 1
ATOM 1009 C CA . GLU A 1 128 ? -10.021 -13.602 25.397 1.00 86.50 128 GLU A CA 1
ATOM 1010 C C . GLU A 1 128 ? -10.456 -14.246 24.074 1.00 86.50 128 GLU A C 1
ATOM 1012 O O . GLU A 1 128 ? -10.264 -15.440 23.862 1.00 86.50 128 GLU A O 1
ATOM 1017 N N . LYS A 1 129 ? -11.090 -13.471 23.184 1.00 85.50 129 LYS A N 1
ATOM 1018 C CA . LYS A 1 129 ? -11.751 -14.003 21.976 1.00 85.50 129 LYS A CA 1
ATOM 1019 C C . LYS A 1 129 ? -11.053 -13.638 20.675 1.00 85.50 129 LYS A C 1
ATOM 1021 O O . LYS A 1 129 ? -11.368 -14.211 19.636 1.00 85.50 129 LYS A O 1
ATOM 1026 N N . GLY A 1 130 ? -10.155 -12.659 20.712 1.00 84.75 130 GLY A N 1
ATOM 1027 C CA . GLY A 1 130 ? -9.528 -12.070 19.534 1.00 84.75 130 GLY A CA 1
ATOM 1028 C C . GLY A 1 130 ? -8.006 -11.996 19.604 1.00 84.75 130 GLY A C 1
ATOM 1029 O O . GLY A 1 130 ? -7.418 -11.323 18.761 1.00 84.75 130 GLY A O 1
ATOM 1030 N N . PHE A 1 131 ? -7.367 -12.685 20.558 1.00 88.56 131 PHE A N 1
ATOM 1031 C CA . PHE A 1 131 ? -5.909 -12.706 20.690 1.00 88.56 131 PHE A CA 1
ATOM 1032 C C . PHE A 1 131 ? -5.184 -13.033 19.377 1.00 88.56 131 PHE A C 1
ATOM 1034 O O . PHE A 1 131 ? -4.255 -12.295 19.041 1.00 88.56 131 PHE A O 1
ATOM 1041 N N . PRO A 1 132 ? -5.623 -14.030 18.571 1.00 90.69 132 PRO A N 1
ATOM 1042 C CA . PRO A 1 132 ? -4.996 -14.284 17.278 1.00 90.69 132 PRO A CA 1
ATOM 1043 C C . PRO A 1 132 ? -5.000 -13.044 16.382 1.00 90.69 132 PRO A C 1
ATOM 1045 O O . PRO A 1 132 ? -3.970 -12.691 15.826 1.00 90.69 132 PRO A O 1
ATOM 1048 N N . TYR A 1 133 ? -6.117 -12.319 16.298 1.00 88.31 133 TYR A N 1
ATOM 1049 C CA . TYR A 1 133 ? -6.204 -11.100 15.492 1.00 88.31 133 TYR A CA 1
ATOM 1050 C C . TYR A 1 133 ? -5.336 -9.973 16.051 1.00 88.31 133 TYR A C 1
ATOM 1052 O O . TYR A 1 133 ? -4.733 -9.240 15.274 1.00 88.31 133 TYR A O 1
ATOM 1060 N N . LEU A 1 134 ? -5.224 -9.843 17.374 1.00 88.81 134 LEU A N 1
ATOM 1061 C CA . LEU A 1 134 ? -4.392 -8.816 18.004 1.00 88.81 134 LEU A CA 1
ATOM 1062 C C . LEU A 1 134 ? -2.908 -8.992 17.658 1.00 88.81 134 LEU A C 1
ATOM 1064 O O . LEU A 1 134 ? -2.233 -8.005 17.383 1.00 88.81 134 LEU A O 1
ATOM 1068 N N . VAL A 1 135 ? -2.417 -10.234 17.624 1.00 90.75 135 VAL A N 1
ATOM 1069 C CA . VAL A 1 135 ? -1.024 -10.546 17.262 1.00 90.75 135 VAL A CA 1
ATOM 1070 C C . VAL A 1 135 ? -0.819 -10.536 15.744 1.00 90.75 135 VAL A C 1
ATOM 1072 O O . VAL A 1 135 ? 0.186 -10.023 15.253 1.00 90.75 135 VAL A O 1
ATOM 1075 N N . LEU A 1 136 ? -1.781 -11.060 14.980 1.00 93.00 136 LEU A N 1
ATOM 1076 C CA . LEU A 1 136 ? -1.678 -11.166 13.524 1.00 93.00 136 LEU A CA 1
ATOM 1077 C C . LEU A 1 136 ? -1.850 -9.827 12.808 1.00 93.00 136 LEU A C 1
ATOM 1079 O O . LEU A 1 136 ? -1.269 -9.653 11.747 1.00 93.00 136 LEU A O 1
ATOM 1083 N N . THR A 1 137 ? -2.615 -8.876 13.349 1.00 91.62 137 THR A N 1
ATOM 1084 C CA . THR A 1 137 ? -2.835 -7.571 12.696 1.00 91.62 137 THR A CA 1
ATOM 1085 C C . THR A 1 137 ? -1.532 -6.787 12.484 1.00 91.62 137 THR A C 1
ATOM 1087 O O . THR A 1 137 ? -1.251 -6.442 11.337 1.00 91.62 137 THR A O 1
ATOM 1090 N N . PRO A 1 138 ? -0.691 -6.517 13.507 1.00 91.38 138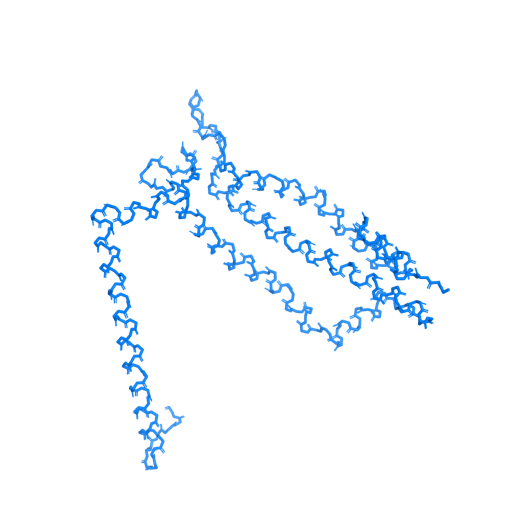 PRO A N 1
ATOM 1091 C CA . PRO A 1 138 ? 0.569 -5.801 13.297 1.00 91.38 138 PRO A CA 1
ATOM 1092 C C . PRO A 1 138 ? 1.547 -6.595 12.421 1.00 91.38 138 PRO A C 1
ATOM 1094 O O . PRO A 1 138 ? 2.188 -6.009 11.550 1.00 91.38 138 PRO A O 1
ATOM 1097 N N . ALA A 1 139 ? 1.611 -7.922 12.585 1.00 93.81 139 ALA A N 1
ATOM 1098 C CA . ALA A 1 139 ? 2.422 -8.788 11.728 1.00 93.81 139 ALA A CA 1
ATOM 1099 C C . ALA A 1 139 ? 1.958 -8.741 10.262 1.00 93.81 139 ALA A C 1
ATOM 1101 O O . ALA A 1 139 ? 2.779 -8.669 9.355 1.00 93.81 139 ALA A O 1
ATOM 1102 N N . GLY A 1 140 ? 0.646 -8.726 10.029 1.00 93.56 140 GLY A N 1
ATOM 1103 C CA . GLY A 1 140 ? 0.033 -8.641 8.709 1.00 93.56 140 GLY A CA 1
ATOM 1104 C C . GLY A 1 140 ? 0.260 -7.287 8.045 1.00 93.56 140 GLY A C 1
ATOM 1105 O O . GLY A 1 140 ? 0.589 -7.250 6.865 1.00 93.56 140 GLY A O 1
ATOM 1106 N N . ILE A 1 141 ? 0.166 -6.184 8.797 1.00 93.06 141 ILE A N 1
ATOM 1107 C CA . ILE A 1 141 ? 0.517 -4.846 8.296 1.00 93.06 141 ILE A CA 1
ATOM 1108 C C . ILE A 1 141 ? 1.997 -4.817 7.896 1.00 93.06 141 ILE A C 1
ATOM 1110 O O . ILE A 1 141 ? 2.321 -4.391 6.792 1.00 93.06 141 ILE A O 1
ATOM 1114 N N . PHE A 1 142 ? 2.895 -5.319 8.748 1.00 94.12 142 PHE A N 1
ATOM 1115 C CA . PHE A 1 142 ? 4.323 -5.372 8.430 1.00 94.12 142 PHE A CA 1
ATOM 1116 C C . PHE A 1 142 ? 4.611 -6.242 7.200 1.00 94.12 142 PHE A C 1
ATOM 1118 O O . PHE A 1 142 ? 5.327 -5.814 6.298 1.00 94.12 142 PHE A O 1
ATOM 1125 N N . LEU A 1 143 ? 4.007 -7.431 7.125 1.00 95.00 143 LEU A N 1
ATOM 1126 C CA . LEU A 1 143 ? 4.129 -8.334 5.983 1.00 95.00 143 LEU A CA 1
ATOM 1127 C C . LEU A 1 143 ? 3.621 -7.681 4.695 1.00 95.00 143 LEU A C 1
ATOM 1129 O O . LEU A 1 143 ? 4.258 -7.827 3.653 1.00 95.00 143 LEU A O 1
ATOM 1133 N N . LEU A 1 144 ? 2.512 -6.942 4.765 1.00 92.19 144 LEU A N 1
ATOM 1134 C CA . LEU A 1 144 ? 1.957 -6.197 3.640 1.00 92.19 144 LEU A CA 1
ATOM 1135 C C . LEU A 1 144 ? 2.986 -5.195 3.106 1.00 92.19 144 LEU A C 1
ATOM 1137 O O . LEU A 1 144 ? 3.286 -5.231 1.918 1.00 92.19 144 LEU A O 1
ATOM 1141 N N . PHE A 1 145 ? 3.609 -4.372 3.953 1.00 93.38 145 PHE A N 1
ATOM 1142 C CA . PHE A 1 145 ? 4.659 -3.454 3.491 1.00 93.38 145 PHE A CA 1
ATOM 1143 C C . PHE A 1 145 ? 5.914 -4.182 2.996 1.00 93.38 145 PHE A C 1
ATOM 1145 O O . PHE A 1 145 ? 6.464 -3.803 1.969 1.00 93.38 145 PHE A O 1
ATOM 1152 N N . LEU A 1 146 ? 6.354 -5.237 3.683 1.00 95.19 146 LEU A N 1
ATOM 1153 C CA . LEU A 1 146 ? 7.573 -5.971 3.334 1.00 95.19 146 LEU A CA 1
ATOM 1154 C C . LEU A 1 146 ? 7.461 -6.691 1.981 1.00 95.19 146 LEU A C 1
ATOM 1156 O O . LEU A 1 146 ? 8.430 -6.750 1.233 1.00 95.19 146 LEU A O 1
ATOM 1160 N N . THR A 1 147 ? 6.296 -7.267 1.681 1.00 96.12 147 THR A N 1
ATOM 1161 C CA . THR A 1 147 ? 6.108 -8.137 0.509 1.00 96.12 147 THR A CA 1
ATOM 1162 C C . THR A 1 147 ? 5.423 -7.422 -0.645 1.00 96.12 147 THR A C 1
ATOM 1164 O O . THR A 1 147 ? 5.889 -7.505 -1.777 1.00 96.12 147 THR A O 1
ATOM 1167 N N . VAL A 1 148 ? 4.344 -6.682 -0.384 1.00 94.62 148 VAL A N 1
ATOM 1168 C CA . VAL A 1 148 ? 3.531 -6.074 -1.444 1.00 94.62 148 VAL A CA 1
ATOM 1169 C C . VAL A 1 148 ? 4.260 -4.894 -2.078 1.00 94.62 148 VAL A C 1
ATOM 1171 O O . VAL A 1 148 ? 4.215 -4.744 -3.296 1.00 94.62 148 VAL A O 1
ATOM 1174 N N . LEU A 1 149 ? 4.984 -4.091 -1.289 1.00 93.94 149 LEU A N 1
ATOM 1175 C CA . LEU A 1 149 ? 5.726 -2.936 -1.801 1.00 93.94 149 LEU A CA 1
ATOM 1176 C C . LEU A 1 149 ? 6.752 -3.321 -2.881 1.00 93.94 149 LEU A C 1
ATOM 1178 O O . LEU A 1 149 ? 6.634 -2.782 -3.982 1.00 93.94 149 LEU A O 1
ATOM 1182 N N . PRO A 1 150 ? 7.727 -4.227 -2.647 1.00 94.88 150 PRO A N 1
ATOM 1183 C CA . PRO A 1 150 ? 8.706 -4.576 -3.677 1.00 94.88 150 PRO A CA 1
ATOM 1184 C C . PRO A 1 150 ? 8.074 -5.292 -4.876 1.00 94.88 150 PRO A C 1
ATOM 1186 O O . PRO A 1 150 ? 8.544 -5.111 -5.997 1.00 94.88 150 PRO A O 1
ATOM 1189 N N . LEU A 1 151 ? 6.998 -6.062 -4.672 1.00 96.31 151 LEU A N 1
ATOM 1190 C CA . LEU A 1 151 ? 6.281 -6.724 -5.764 1.00 96.31 151 LEU A CA 1
ATOM 1191 C C . LEU A 1 151 ? 5.598 -5.715 -6.692 1.00 96.31 151 LEU A C 1
ATOM 1193 O O . LEU A 1 151 ? 5.783 -5.779 -7.907 1.00 96.31 151 LEU A O 1
ATOM 1197 N N . ILE A 1 152 ? 4.843 -4.765 -6.129 1.00 96.12 152 ILE A N 1
ATOM 1198 C CA . ILE A 1 152 ? 4.212 -3.698 -6.914 1.00 96.12 152 ILE A CA 1
ATOM 1199 C C . ILE A 1 152 ? 5.288 -2.829 -7.559 1.00 96.12 152 ILE A C 1
ATOM 1201 O O . ILE A 1 152 ? 5.185 -2.525 -8.740 1.00 96.12 152 ILE A O 1
ATOM 1205 N N . PHE A 1 153 ? 6.341 -2.467 -6.826 1.00 94.25 153 PHE A N 1
ATOM 1206 C CA . PHE A 1 153 ? 7.446 -1.684 -7.374 1.00 94.25 153 PHE A CA 1
ATOM 1207 C C . PHE A 1 153 ? 8.086 -2.371 -8.589 1.00 94.25 153 PHE A C 1
ATOM 1209 O O . PHE A 1 153 ? 8.200 -1.757 -9.647 1.00 94.25 153 PHE A O 1
ATOM 1216 N N . GLY A 1 154 ? 8.431 -3.657 -8.475 1.00 93.44 154 GLY A N 1
ATOM 1217 C CA . GLY A 1 154 ? 8.983 -4.432 -9.587 1.00 93.44 154 GLY A CA 1
ATOM 1218 C C . GLY A 1 154 ? 8.031 -4.512 -10.782 1.00 93.44 154 GLY A C 1
ATOM 1219 O O . GLY A 1 154 ? 8.469 -4.400 -11.925 1.00 93.44 154 GLY A O 1
ATOM 1220 N N . MET A 1 155 ? 6.725 -4.630 -10.526 1.00 94.31 155 MET A N 1
ATOM 1221 C CA . MET A 1 155 ? 5.705 -4.582 -11.571 1.00 94.31 155 MET A CA 1
ATOM 1222 C C . MET A 1 155 ? 5.652 -3.209 -12.255 1.00 94.31 155 MET A C 1
ATOM 1224 O O . MET A 1 155 ? 5.655 -3.155 -13.480 1.00 94.31 155 MET A O 1
ATOM 1228 N N . LEU A 1 156 ? 5.630 -2.107 -11.498 1.00 93.94 156 LEU A N 1
ATOM 1229 C CA . LEU A 1 156 ? 5.535 -0.750 -12.045 1.00 93.94 156 LEU A CA 1
ATOM 1230 C C . LEU A 1 156 ? 6.763 -0.372 -12.875 1.00 93.94 156 LEU A C 1
ATOM 1232 O O . LEU A 1 156 ? 6.596 0.226 -13.934 1.00 93.94 156 LEU A O 1
ATOM 1236 N N . ILE A 1 157 ? 7.970 -0.774 -12.462 1.00 92.19 157 ILE A N 1
ATOM 1237 C CA . ILE A 1 157 ? 9.201 -0.565 -13.243 1.00 92.19 157 ILE A CA 1
ATOM 1238 C C . ILE A 1 157 ? 9.090 -1.159 -14.657 1.00 92.19 157 ILE A C 1
ATOM 1240 O O . ILE A 1 157 ? 9.591 -0.564 -15.604 1.00 92.19 157 ILE A O 1
ATOM 1244 N N . ALA A 1 158 ? 8.390 -2.282 -14.843 1.00 91.00 158 ALA A N 1
ATOM 1245 C CA . ALA A 1 158 ? 8.207 -2.871 -16.174 1.00 91.00 158 ALA A CA 1
ATOM 1246 C C . ALA A 1 158 ? 7.357 -1.999 -17.125 1.00 91.00 158 ALA A C 1
ATOM 1248 O O . ALA A 1 158 ? 7.421 -2.173 -18.342 1.00 91.00 158 ALA A O 1
ATOM 1249 N N . PHE A 1 159 ? 6.573 -1.060 -16.586 1.00 93.00 159 PHE A N 1
ATOM 1250 C CA . PHE A 1 159 ? 5.764 -0.101 -17.346 1.00 93.00 159 PHE A CA 1
ATOM 1251 C C . PHE A 1 159 ? 6.450 1.260 -17.525 1.00 93.00 159 PHE A C 1
ATOM 1253 O O . PHE A 1 159 ? 5.823 2.199 -18.029 1.00 93.00 159 PHE A O 1
ATOM 1260 N N . THR A 1 160 ? 7.717 1.395 -17.128 1.00 91.75 160 THR A N 1
ATOM 1261 C CA . THR A 1 160 ? 8.477 2.643 -17.247 1.00 91.75 160 THR A CA 1
ATOM 1262 C C . THR A 1 160 ? 9.716 2.499 -18.117 1.00 91.75 160 THR A C 1
ATOM 1264 O O . THR A 1 160 ? 10.213 1.402 -18.326 1.00 91.75 160 THR A O 1
ATOM 1267 N N . ASN A 1 161 ? 10.252 3.609 -18.627 1.00 89.31 161 ASN A N 1
ATOM 1268 C CA . ASN A 1 161 ? 11.483 3.619 -19.433 1.00 89.31 161 ASN A CA 1
ATOM 1269 C C . ASN A 1 161 ? 12.779 3.451 -18.613 1.00 89.31 161 ASN A C 1
ATOM 1271 O O . ASN A 1 161 ? 13.844 3.848 -19.092 1.00 89.31 161 ASN A O 1
ATOM 1275 N N . TYR A 1 162 ? 12.718 2.903 -17.395 1.00 87.50 162 TYR A N 1
ATOM 1276 C CA . TYR A 1 162 ? 13.889 2.749 -16.535 1.00 87.50 162 TYR A CA 1
ATOM 1277 C C . TYR A 1 162 ? 14.914 1.790 -17.162 1.00 87.50 162 TYR A C 1
ATOM 1279 O O . TYR A 1 162 ? 14.745 0.571 -17.168 1.00 87.50 162 TYR A O 1
ATOM 1287 N N . SER A 1 163 ? 15.995 2.355 -17.701 1.00 82.25 163 SER A N 1
ATOM 1288 C CA . SER A 1 163 ? 17.057 1.615 -18.383 1.00 82.25 163 SER A CA 1
ATOM 1289 C C . SER A 1 163 ? 18.376 2.386 -18.348 1.00 82.25 163 SER A C 1
ATOM 1291 O O . SER A 1 163 ? 18.422 3.574 -18.683 1.00 82.25 163 SER A O 1
ATOM 1293 N N . GLY A 1 164 ? 19.470 1.705 -18.004 1.00 76.69 164 GLY A N 1
ATOM 1294 C CA . GLY A 1 164 ? 20.814 2.266 -18.138 1.00 76.69 164 GLY A CA 1
ATOM 1295 C C . GLY A 1 164 ? 21.258 2.343 -19.608 1.00 76.69 164 GLY A C 1
ATOM 1296 O O . GLY A 1 164 ? 20.890 1.462 -20.383 1.00 76.69 164 GLY A O 1
ATOM 1297 N N . PRO A 1 165 ? 22.051 3.353 -20.015 1.00 75.19 165 PRO A N 1
ATOM 1298 C CA . PRO A 1 165 ? 22.651 4.412 -19.193 1.00 75.19 165 PRO A CA 1
ATOM 1299 C C . PRO A 1 165 ? 21.846 5.726 -19.153 1.00 75.19 165 PRO A C 1
ATOM 1301 O O . PRO A 1 165 ? 22.162 6.599 -18.349 1.00 75.19 165 PRO A O 1
ATOM 1304 N N . HIS A 1 166 ? 20.843 5.893 -20.019 1.00 72.44 166 HIS A N 1
ATOM 1305 C CA . HIS A 1 166 ? 20.213 7.196 -20.262 1.00 72.44 166 HIS A CA 1
ATOM 1306 C C . HIS A 1 166 ? 19.059 7.539 -19.310 1.00 72.44 166 HIS A C 1
ATOM 1308 O O . HIS A 1 166 ? 18.874 8.715 -19.028 1.00 72.44 166 HIS A O 1
ATOM 1314 N N . ASN A 1 167 ? 18.344 6.549 -18.763 1.00 78.06 167 ASN A N 1
ATOM 1315 C CA . ASN A 1 167 ? 17.172 6.755 -17.898 1.00 78.06 167 ASN A CA 1
ATOM 1316 C C . ASN A 1 167 ? 17.452 6.254 -16.476 1.00 78.06 167 ASN A C 1
ATOM 1318 O O . ASN A 1 167 ? 16.784 5.351 -15.967 1.00 78.06 167 ASN A O 1
ATOM 1322 N N . VAL A 1 168 ? 18.498 6.810 -15.859 1.00 79.75 168 VAL A N 1
ATOM 1323 C CA . VAL A 1 168 ? 18.903 6.489 -14.485 1.00 79.75 168 VAL A CA 1
ATOM 1324 C C . VAL A 1 168 ? 18.753 7.745 -13.614 1.00 79.75 168 VAL A C 1
ATOM 1326 O O . VAL A 1 168 ? 19.559 8.679 -13.735 1.00 79.75 168 VAL A O 1
ATOM 1329 N N . PRO A 1 169 ? 17.734 7.795 -12.734 1.00 78.12 169 PRO A N 1
ATOM 1330 C CA . PRO A 1 169 ? 17.584 8.867 -11.756 1.00 78.12 169 PRO A CA 1
ATOM 1331 C C . PRO A 1 169 ? 18.810 8.987 -10.842 1.00 78.12 169 PRO A C 1
ATOM 1333 O O . PRO A 1 169 ? 19.505 7.995 -10.614 1.00 78.12 169 PRO A O 1
ATOM 1336 N N . PRO A 1 170 ? 19.099 10.184 -10.301 1.00 69.38 170 PRO A N 1
ATOM 1337 C CA . PRO A 1 170 ? 18.325 11.433 -10.404 1.00 69.38 170 PRO A CA 1
ATOM 1338 C C . PRO A 1 170 ? 18.679 12.316 -11.620 1.00 69.38 170 PRO A C 1
ATOM 1340 O O . PRO A 1 170 ? 18.121 13.400 -11.776 1.00 69.38 170 PRO A O 1
ATOM 1343 N N . ARG A 1 171 ? 19.622 11.894 -12.481 1.00 68.12 171 ARG A N 1
ATOM 1344 C CA . ARG A 1 171 ? 20.066 12.695 -13.643 1.00 68.12 171 ARG A CA 1
ATOM 1345 C C . ARG A 1 171 ? 19.038 12.732 -14.773 1.00 68.12 171 ARG A C 1
ATOM 1347 O O . ARG A 1 171 ? 18.909 13.755 -15.435 1.00 68.12 171 ARG A O 1
ATOM 1354 N N . ALA A 1 172 ? 18.330 11.628 -14.977 1.00 76.12 172 ALA A N 1
ATOM 1355 C CA . ALA A 1 172 ? 17.206 11.528 -15.895 1.00 76.12 172 ALA A CA 1
ATOM 1356 C C . ALA A 1 172 ? 16.006 10.968 -15.137 1.00 76.12 172 ALA A C 1
ATOM 1358 O O . ALA A 1 172 ? 16.143 9.986 -14.403 1.00 76.12 172 ALA A O 1
ATOM 1359 N N . LEU A 1 173 ? 14.854 11.616 -15.287 1.00 81.62 173 LEU A N 1
ATOM 1360 C CA . LEU A 1 173 ? 13.605 11.120 -14.726 1.00 81.62 173 LEU A CA 1
ATOM 1361 C C . LEU A 1 173 ? 13.099 9.940 -15.556 1.00 81.62 173 LEU A C 1
ATOM 1363 O O . LEU A 1 173 ? 13.477 9.750 -16.712 1.00 81.62 173 LEU A O 1
ATOM 1367 N N . VAL A 1 174 ? 12.289 9.119 -14.909 1.00 86.81 174 VAL A N 1
ATOM 1368 C CA . VAL A 1 174 ? 11.660 7.947 -15.505 1.00 86.81 174 VAL A CA 1
ATOM 1369 C C . VAL A 1 174 ? 10.226 8.308 -15.859 1.00 86.81 174 VAL A C 1
ATOM 1371 O O . VAL A 1 174 ? 9.525 8.871 -15.028 1.00 86.81 174 VAL A O 1
ATOM 1374 N N . ASP A 1 175 ? 9.784 7.913 -17.047 1.00 87.50 175 ASP A N 1
ATOM 1375 C CA . ASP A 1 175 ? 8.436 8.159 -17.547 1.00 87.50 175 ASP A CA 1
ATOM 1376 C C . ASP A 1 175 ? 7.647 6.859 -17.698 1.00 87.50 175 ASP A C 1
ATOM 1378 O O . ASP A 1 175 ? 8.194 5.784 -17.981 1.00 87.50 175 ASP A O 1
ATOM 1382 N N . TRP A 1 176 ? 6.326 6.979 -17.583 1.00 91.06 176 TRP A N 1
ATOM 1383 C CA . TRP A 1 176 ? 5.390 5.913 -17.914 1.00 91.06 176 TRP A CA 1
ATOM 1384 C C . TRP A 1 176 ? 5.380 5.658 -19.425 1.00 91.06 176 TRP A C 1
ATOM 1386 O O . TRP A 1 176 ? 4.959 6.503 -20.212 1.00 91.06 176 TRP A O 1
ATOM 1396 N N . VAL A 1 177 ? 5.791 4.459 -19.837 1.00 91.62 177 VAL A N 1
ATOM 1397 C CA . VAL A 1 177 ? 5.750 4.012 -21.244 1.00 91.62 177 VAL A CA 1
ATOM 1398 C C . VAL A 1 177 ? 4.651 2.987 -21.514 1.00 91.62 177 VAL A C 1
ATOM 1400 O O . VAL A 1 177 ? 4.463 2.556 -22.657 1.00 91.62 177 VAL A O 1
ATOM 1403 N N . GLY A 1 178 ? 3.918 2.584 -20.473 1.00 90.62 178 GLY A N 1
ATOM 1404 C CA . GLY A 1 178 ? 2.819 1.630 -20.568 1.00 90.62 178 GLY A CA 1
ATOM 1405 C C . GLY A 1 178 ? 3.285 0.307 -21.171 1.00 90.62 178 GLY A C 1
ATOM 1406 O O . GLY A 1 178 ? 4.246 -0.301 -20.708 1.00 90.62 178 GLY A O 1
ATOM 1407 N N . PHE A 1 179 ? 2.621 -0.141 -22.236 1.00 92.31 179 PHE A N 1
ATOM 1408 C CA . PHE A 1 179 ? 2.893 -1.442 -22.855 1.00 92.31 179 PHE A CA 1
ATOM 1409 C C . PHE A 1 179 ? 4.025 -1.437 -23.892 1.00 92.31 179 PHE A C 1
ATOM 1411 O O . PHE A 1 179 ? 4.256 -2.454 -24.548 1.00 92.31 179 PHE A O 1
ATOM 1418 N N . LYS A 1 180 ? 4.740 -0.317 -24.071 1.00 90.94 180 LYS A N 1
ATOM 1419 C CA . LYS A 1 180 ? 5.780 -0.199 -25.104 1.00 90.94 180 LYS A CA 1
ATOM 1420 C C . LYS A 1 180 ? 6.876 -1.257 -24.954 1.00 90.94 180 LYS A C 1
ATOM 1422 O O . LYS A 1 180 ? 7.172 -1.947 -25.924 1.00 90.94 180 LYS A O 1
ATOM 1427 N N . ILE A 1 181 ? 7.396 -1.442 -23.740 1.00 87.56 181 ILE A N 1
ATOM 1428 C CA . ILE A 1 181 ? 8.452 -2.426 -23.445 1.00 87.56 181 ILE A CA 1
ATOM 1429 C C . ILE A 1 181 ? 7.975 -3.851 -23.731 1.00 87.56 181 ILE A C 1
ATOM 1431 O O . ILE A 1 181 ? 8.682 -4.640 -24.355 1.00 87.56 181 ILE A O 1
ATOM 1435 N N . PHE A 1 182 ? 6.736 -4.167 -23.351 1.00 90.25 182 PHE A N 1
ATOM 1436 C CA . PHE A 1 182 ? 6.136 -5.469 -23.633 1.00 90.25 182 PHE A CA 1
ATOM 1437 C C . PHE A 1 182 ? 6.000 -5.717 -25.139 1.00 90.25 182 PHE A C 1
ATOM 1439 O O . PHE A 1 182 ? 6.276 -6.818 -25.602 1.00 90.25 182 PHE A O 1
ATOM 1446 N N . MET A 1 183 ? 5.626 -4.706 -25.929 1.00 90.06 183 MET A N 1
ATOM 1447 C CA . MET A 1 183 ? 5.587 -4.831 -27.390 1.00 90.06 183 MET A CA 1
ATOM 1448 C C . MET A 1 183 ? 6.986 -4.986 -28.000 1.00 90.06 183 MET A C 1
ATOM 1450 O O . MET A 1 183 ? 7.162 -5.776 -28.927 1.00 90.06 183 MET A O 1
ATOM 1454 N N . GLU A 1 184 ? 7.980 -4.254 -27.497 1.00 88.06 184 GLU A N 1
ATOM 1455 C CA . GLU A 1 184 ? 9.372 -4.347 -27.952 1.00 88.06 184 GLU A CA 1
ATOM 1456 C C . GLU A 1 184 ? 9.967 -5.737 -27.708 1.00 88.06 184 GLU A C 1
ATOM 1458 O O . GLU A 1 184 ? 10.656 -6.252 -28.588 1.00 88.06 184 GLU A O 1
ATOM 1463 N N . LEU A 1 185 ? 9.612 -6.388 -26.594 1.00 88.12 185 LEU A N 1
ATOM 1464 C CA . LEU A 1 185 ? 10.007 -7.765 -26.281 1.00 88.12 185 LEU A CA 1
ATOM 1465 C C . LEU A 1 185 ? 9.639 -8.755 -27.400 1.00 88.12 185 LEU A C 1
ATOM 1467 O O . LEU A 1 185 ? 10.416 -9.654 -27.706 1.00 88.12 185 LEU A O 1
ATOM 1471 N N . PHE A 1 186 ? 8.474 -8.583 -28.034 1.00 89.00 186 PHE A N 1
ATOM 1472 C CA . PHE A 1 186 ? 8.014 -9.464 -29.116 1.00 89.00 186 PHE A CA 1
ATOM 1473 C C . PHE A 1 186 ? 8.432 -8.995 -30.513 1.00 89.00 186 PHE A C 1
ATOM 1475 O O . PHE A 1 186 ? 8.527 -9.814 -31.428 1.00 89.00 186 PHE A O 1
ATOM 1482 N N . ARG A 1 187 ? 8.656 -7.690 -30.703 1.00 89.94 187 ARG A N 1
ATOM 1483 C CA . ARG A 1 187 ? 9.000 -7.109 -32.011 1.00 89.94 187 ARG A CA 1
ATOM 1484 C C . ARG A 1 187 ? 10.489 -7.186 -32.323 1.00 89.94 187 ARG A C 1
ATOM 1486 O O . ARG A 1 187 ? 10.841 -7.405 -33.479 1.00 89.94 187 ARG A O 1
ATOM 1493 N N . LEU A 1 188 ? 11.352 -6.993 -31.328 1.00 90.81 188 LEU A N 1
ATOM 1494 C CA . LEU A 1 188 ? 12.798 -7.008 -31.525 1.00 90.81 188 LEU A CA 1
ATOM 1495 C C . LEU A 1 188 ? 13.297 -8.460 -31.589 1.00 90.81 188 LEU A C 1
ATOM 1497 O O . LEU A 1 188 ? 13.161 -9.174 -30.594 1.00 90.81 188 LEU A O 1
ATOM 1501 N N . PRO A 1 189 ? 13.897 -8.910 -32.713 1.00 90.19 189 PRO A N 1
ATOM 1502 C CA . PRO A 1 189 ? 14.297 -10.309 -32.890 1.00 90.19 189 PRO A CA 1
ATOM 1503 C C . PRO A 1 189 ? 15.186 -10.830 -31.757 1.00 90.19 189 PRO A C 1
ATOM 1505 O O . PRO A 1 189 ? 14.917 -11.897 -31.213 1.00 90.19 189 PRO A O 1
ATOM 1508 N N . LEU A 1 190 ? 16.166 -10.024 -31.334 1.00 91.75 190 LEU A N 1
ATOM 1509 C CA . LEU A 1 190 ? 17.093 -10.362 -30.253 1.00 91.75 190 LEU A CA 1
ATOM 1510 C C . LEU A 1 190 ? 16.381 -10.602 -28.911 1.00 91.75 190 LEU A C 1
ATOM 1512 O O . LEU A 1 190 ? 16.655 -11.589 -28.225 1.00 91.75 190 LEU A O 1
ATOM 1516 N N . LEU A 1 191 ? 15.465 -9.705 -28.532 1.00 88.88 191 LEU A N 1
ATOM 1517 C CA . LEU A 1 191 ? 14.720 -9.819 -27.275 1.00 88.88 191 LEU A CA 1
ATOM 1518 C C . LEU A 1 191 ? 13.752 -10.998 -27.318 1.00 88.88 191 LEU A C 1
ATOM 1520 O O . LEU A 1 191 ? 13.675 -11.761 -26.358 1.00 88.88 191 LEU A O 1
ATOM 1524 N N . ARG A 1 192 ? 13.068 -11.177 -28.450 1.00 91.94 192 ARG A N 1
ATOM 1525 C CA . ARG A 1 192 ? 12.115 -12.262 -28.668 1.00 91.94 192 ARG A CA 1
ATOM 1526 C C . ARG A 1 192 ? 12.788 -13.627 -28.544 1.00 91.94 192 ARG A C 1
ATOM 1528 O O . ARG A 1 192 ? 12.290 -14.486 -27.822 1.00 91.94 192 ARG A O 1
ATOM 1535 N N . GLU A 1 193 ? 13.908 -13.830 -29.235 1.00 92.12 193 GLU A N 1
ATOM 1536 C CA . GLU A 1 193 ? 14.648 -15.097 -29.205 1.00 92.12 193 GLU A CA 1
ATOM 1537 C C . GLU A 1 193 ? 15.189 -15.401 -27.809 1.00 92.12 193 GLU A C 1
ATOM 1539 O O . GLU A 1 193 ? 15.011 -16.512 -27.309 1.00 92.12 193 GLU A O 1
ATOM 1544 N N . THR A 1 194 ? 15.756 -14.398 -27.135 1.00 93.00 194 THR A N 1
ATOM 1545 C CA . THR A 1 194 ? 16.250 -14.551 -25.760 1.00 93.00 194 THR A CA 1
ATOM 1546 C C . THR A 1 194 ? 15.112 -14.884 -24.792 1.00 93.00 194 THR A C 1
ATOM 1548 O O . THR A 1 194 ? 15.236 -15.803 -23.982 1.00 93.00 194 THR A O 1
ATOM 1551 N N . PHE A 1 195 ? 13.976 -14.188 -24.897 1.00 92.25 195 PHE A N 1
ATOM 1552 C CA . PHE A 1 195 ? 12.806 -14.418 -24.052 1.00 92.25 195 PHE A CA 1
ATOM 1553 C C . PHE A 1 195 ? 12.253 -15.835 -24.215 1.00 92.25 195 PHE A C 1
ATOM 1555 O O . PHE A 1 195 ? 12.125 -16.556 -23.226 1.00 92.25 195 PHE A O 1
ATOM 1562 N N . PHE A 1 196 ? 11.957 -16.261 -25.448 1.00 93.94 196 PHE A N 1
ATOM 1563 C CA . PHE A 1 196 ? 11.414 -17.599 -25.685 1.00 93.94 196 PHE A CA 1
ATOM 1564 C C . PHE A 1 196 ? 12.429 -18.699 -25.371 1.00 93.94 196 PHE A C 1
ATOM 1566 O O . PHE A 1 196 ? 12.028 -19.745 -24.866 1.00 93.94 196 PHE A O 1
ATOM 1573 N N . GLY A 1 197 ? 13.724 -18.458 -25.594 1.00 94.75 197 GLY A N 1
ATOM 1574 C CA . GLY A 1 197 ? 14.787 -19.382 -25.207 1.00 94.75 197 GLY A CA 1
ATOM 1575 C C . GLY A 1 197 ? 14.811 -19.630 -23.698 1.00 94.75 197 GLY A C 1
ATOM 1576 O O . GLY A 1 197 ? 14.729 -20.776 -23.254 1.00 94.75 197 GLY A O 1
ATOM 1577 N N . VAL A 1 198 ? 14.838 -18.562 -22.894 1.00 96.06 198 VAL A N 1
ATOM 1578 C CA . VAL A 1 198 ? 14.829 -18.667 -21.425 1.00 96.06 198 VAL A CA 1
ATOM 1579 C C . VAL A 1 198 ? 13.491 -19.202 -20.904 1.00 96.06 198 VAL A C 1
ATOM 1581 O O . VAL A 1 198 ? 13.478 -20.019 -19.982 1.00 96.06 198 VAL A O 1
ATOM 1584 N N . ALA A 1 199 ? 12.362 -18.803 -21.494 1.00 95.19 199 ALA A N 1
ATOM 1585 C CA . ALA A 1 199 ? 11.043 -19.300 -21.105 1.00 95.19 199 ALA A CA 1
ATOM 1586 C C . ALA A 1 199 ? 10.907 -20.808 -21.363 1.00 95.19 199 ALA A C 1
ATOM 1588 O O . ALA A 1 199 ? 10.514 -21.553 -20.464 1.00 95.19 199 ALA A O 1
ATOM 1589 N N . ALA A 1 200 ? 11.291 -21.277 -22.554 1.00 96.56 200 ALA A N 1
ATOM 1590 C CA . ALA A 1 200 ? 11.261 -22.695 -22.901 1.00 96.56 200 ALA A CA 1
ATOM 1591 C C . ALA A 1 200 ? 12.206 -23.509 -22.011 1.00 96.56 200 ALA A C 1
ATOM 1593 O O . ALA A 1 200 ? 11.814 -24.562 -21.506 1.00 96.56 200 ALA A O 1
ATOM 1594 N N . TRP A 1 201 ? 13.414 -22.998 -21.755 1.00 97.44 201 TRP A N 1
ATOM 1595 C CA . TRP A 1 201 ? 14.357 -23.600 -20.814 1.00 97.44 201 TRP A CA 1
ATOM 1596 C C . TRP A 1 201 ? 13.745 -23.742 -19.418 1.00 97.44 201 TRP A C 1
ATOM 1598 O O . TRP A 1 201 ? 13.736 -24.832 -18.851 1.00 97.44 201 TRP A O 1
ATOM 1608 N N . THR A 1 202 ? 13.165 -22.665 -18.891 1.00 97.31 202 THR A N 1
ATOM 1609 C CA . THR A 1 202 ? 12.581 -22.636 -17.544 1.00 97.31 202 THR A CA 1
ATOM 1610 C C . THR A 1 202 ? 11.411 -23.608 -17.415 1.00 97.31 202 THR A C 1
ATOM 1612 O O . THR A 1 202 ? 11.356 -24.368 -16.452 1.00 97.31 202 THR A O 1
ATOM 1615 N N . ILE A 1 203 ? 10.501 -23.635 -18.393 1.00 97.50 203 ILE A N 1
ATOM 1616 C CA . ILE A 1 203 ? 9.351 -24.553 -18.398 1.00 97.50 203 ILE A CA 1
ATOM 1617 C C . ILE A 1 203 ? 9.822 -26.005 -18.504 1.00 97.50 203 ILE A C 1
ATOM 1619 O O . ILE A 1 203 ? 9.352 -26.858 -17.753 1.00 97.50 203 ILE A O 1
ATOM 1623 N N . THR A 1 204 ? 10.775 -26.287 -19.394 1.00 97.56 204 THR A N 1
ATOM 1624 C CA . THR A 1 204 ? 11.311 -27.643 -19.578 1.00 97.56 204 THR A CA 1
ATOM 1625 C C . THR A 1 204 ? 11.956 -28.149 -18.293 1.00 97.56 204 THR A C 1
ATOM 1627 O O . THR A 1 204 ? 11.651 -29.256 -17.852 1.00 97.56 204 THR A O 1
ATOM 1630 N N . TRP A 1 205 ? 12.789 -27.330 -17.645 1.00 97.62 205 TRP A N 1
ATOM 1631 C CA . TRP A 1 205 ? 13.421 -27.697 -16.380 1.00 97.62 205 TRP A CA 1
ATOM 1632 C C . TRP A 1 205 ? 12.438 -27.808 -15.230 1.00 97.62 205 TRP A C 1
ATOM 1634 O O . TRP A 1 205 ? 12.563 -28.737 -14.441 1.00 97.62 205 TRP A O 1
ATOM 1644 N N . ALA A 1 206 ? 11.450 -26.919 -15.139 1.00 97.56 206 ALA A N 1
ATOM 1645 C CA . ALA A 1 206 ? 10.411 -27.022 -14.123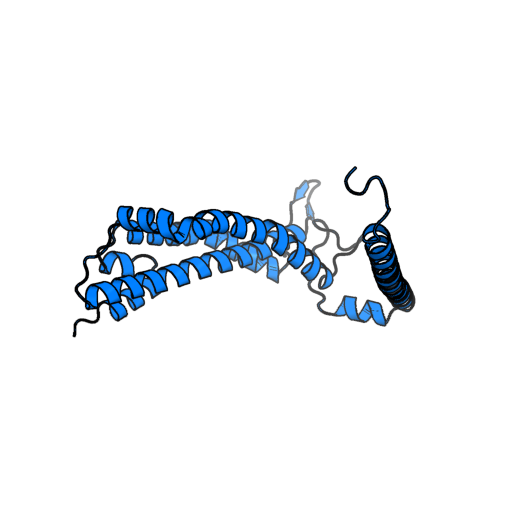 1.00 97.56 206 ALA A CA 1
ATOM 1646 C C . ALA A 1 206 ? 9.657 -28.353 -14.255 1.00 97.56 206 ALA A C 1
ATOM 1648 O O . ALA A 1 206 ? 9.554 -29.099 -13.285 1.00 97.56 206 ALA A O 1
ATOM 1649 N N . LEU A 1 207 ? 9.212 -28.703 -15.466 1.00 97.56 207 LEU A N 1
ATOM 1650 C CA . LEU A 1 207 ? 8.513 -29.962 -15.723 1.00 97.56 207 LEU A CA 1
ATOM 1651 C C . LEU A 1 207 ? 9.403 -31.180 -15.457 1.00 97.56 207 LEU A C 1
ATOM 1653 O O . LEU A 1 207 ? 8.985 -32.098 -14.753 1.00 97.56 207 LEU A O 1
ATOM 1657 N N . ALA A 1 208 ? 10.635 -31.186 -15.972 1.00 97.75 208 ALA A N 1
ATOM 1658 C CA . ALA A 1 208 ? 11.571 -32.288 -15.776 1.00 97.75 208 ALA A CA 1
ATOM 1659 C C . ALA A 1 208 ? 11.932 -32.473 -14.294 1.00 97.75 208 ALA A C 1
ATOM 1661 O O . ALA A 1 208 ? 11.911 -33.597 -13.792 1.00 97.75 208 ALA A O 1
ATOM 1662 N N . ALA A 1 209 ? 12.210 -31.386 -13.571 1.00 97.56 209 ALA A N 1
ATOM 1663 C CA . ALA A 1 209 ? 12.524 -31.421 -12.147 1.00 97.56 209 ALA A CA 1
ATOM 1664 C C . ALA A 1 209 ? 11.320 -31.894 -11.325 1.00 97.56 209 ALA A C 1
ATOM 1666 O O . ALA A 1 209 ? 11.463 -32.800 -10.507 1.00 97.56 209 ALA A O 1
ATOM 1667 N N . THR A 1 210 ? 10.119 -31.354 -11.554 1.00 97.19 210 THR A N 1
ATOM 1668 C CA . THR A 1 210 ? 8.915 -31.786 -10.827 1.00 97.19 210 THR A CA 1
ATOM 1669 C C . THR A 1 210 ? 8.600 -33.253 -11.101 1.00 97.19 210 THR A C 1
ATOM 1671 O O . THR A 1 210 ? 8.334 -34.000 -10.164 1.00 97.19 210 THR A O 1
ATOM 1674 N N . PHE A 1 211 ? 8.690 -33.695 -12.358 1.00 97.50 211 PHE A N 1
ATOM 1675 C CA . PHE A 1 211 ? 8.451 -35.089 -12.722 1.00 97.50 211 PHE A CA 1
ATOM 1676 C C . PHE A 1 211 ? 9.461 -36.018 -12.037 1.00 97.50 211 PHE A C 1
ATOM 1678 O O . PHE A 1 211 ? 9.084 -36.932 -11.308 1.00 97.50 211 PHE A O 1
ATOM 1685 N N . THR A 1 212 ? 10.757 -35.761 -12.217 1.00 97.06 212 THR A N 1
ATOM 1686 C CA . THR A 1 212 ? 11.816 -36.612 -11.655 1.00 97.06 212 THR A CA 1
ATOM 1687 C C . THR A 1 212 ? 11.786 -36.643 -10.129 1.00 97.06 212 THR A C 1
ATOM 1689 O O . THR A 1 212 ? 11.852 -37.727 -9.555 1.00 97.06 212 THR A O 1
ATOM 1692 N N . THR A 1 213 ? 11.623 -35.497 -9.459 1.00 96.88 213 THR A N 1
ATOM 1693 C CA . THR A 1 213 ? 11.563 -35.430 -7.986 1.00 96.88 213 THR A CA 1
ATOM 1694 C C . THR A 1 213 ? 10.316 -36.102 -7.420 1.00 96.88 213 THR A C 1
ATOM 1696 O O . THR A 1 213 ? 10.418 -36.789 -6.404 1.00 96.88 213 THR A O 1
ATOM 1699 N N . PHE A 1 214 ? 9.164 -35.990 -8.089 1.00 96.81 214 PHE A N 1
ATOM 1700 C CA . PHE A 1 214 ? 7.944 -36.696 -7.699 1.00 96.81 214 PHE A CA 1
ATOM 1701 C C . PHE A 1 214 ? 8.123 -38.216 -7.772 1.00 96.81 214 PHE A C 1
ATOM 1703 O O . PHE A 1 214 ? 7.896 -38.909 -6.781 1.00 96.81 214 PHE A O 1
ATOM 1710 N N . PHE A 1 215 ? 8.568 -38.747 -8.917 1.00 96.81 215 PHE A N 1
ATOM 1711 C CA . PHE A 1 215 ? 8.731 -40.193 -9.088 1.00 96.81 215 PHE A CA 1
ATOM 1712 C C . PHE A 1 215 ? 9.867 -40.754 -8.233 1.00 96.81 215 PHE A C 1
ATOM 1714 O O . PHE A 1 215 ? 9.694 -41.800 -7.611 1.00 96.81 215 PHE A O 1
ATOM 1721 N N . ALA A 1 216 ? 10.999 -40.057 -8.134 1.00 96.19 216 ALA A N 1
ATOM 1722 C CA . ALA A 1 216 ? 12.086 -40.458 -7.247 1.00 96.19 216 ALA A CA 1
ATOM 1723 C C . ALA A 1 216 ? 11.636 -40.459 -5.777 1.00 96.19 216 ALA A C 1
ATOM 1725 O O . ALA A 1 216 ? 11.887 -41.428 -5.062 1.00 96.19 216 ALA A O 1
ATOM 1726 N N . GLY A 1 217 ? 10.916 -39.419 -5.341 1.00 96.19 217 GLY A N 1
ATOM 1727 C CA . GLY A 1 217 ? 10.340 -39.335 -4.000 1.00 96.19 217 GLY A CA 1
ATOM 1728 C C . GLY A 1 217 ? 9.336 -40.454 -3.722 1.00 96.19 217 GLY A C 1
ATOM 1729 O O . GLY A 1 217 ? 9.387 -41.070 -2.659 1.00 96.19 217 GLY A O 1
ATOM 1730 N N . LEU A 1 218 ? 8.479 -40.781 -4.694 1.00 96.06 218 LEU A N 1
ATOM 1731 C CA . LEU A 1 218 ? 7.519 -41.880 -4.596 1.00 96.06 218 LEU A CA 1
ATOM 1732 C C . LEU A 1 218 ? 8.218 -43.242 -4.497 1.00 96.06 218 LEU A C 1
ATOM 1734 O O . LEU A 1 218 ? 7.887 -44.032 -3.615 1.00 96.06 218 LEU A O 1
ATOM 1738 N N . ILE A 1 219 ? 9.203 -43.513 -5.360 1.00 94.44 219 ILE A N 1
ATOM 1739 C CA . ILE A 1 219 ? 9.995 -44.751 -5.319 1.00 94.44 219 ILE A CA 1
ATOM 1740 C C . ILE A 1 219 ? 10.696 -44.871 -3.965 1.00 94.44 219 ILE A C 1
ATOM 1742 O O . ILE A 1 219 ? 10.607 -45.915 -3.319 1.00 94.44 219 ILE A O 1
ATOM 1746 N N . MET A 1 220 ? 11.339 -43.798 -3.499 1.00 90.88 220 MET A N 1
ATOM 1747 C CA . MET A 1 220 ? 12.026 -43.778 -2.209 1.00 90.88 220 MET A CA 1
ATOM 1748 C C . MET A 1 220 ? 11.055 -44.019 -1.046 1.00 90.88 220 MET A C 1
ATOM 1750 O O . MET A 1 220 ? 11.346 -44.818 -0.157 1.00 90.88 220 MET A O 1
ATOM 1754 N N . ALA A 1 221 ? 9.867 -43.408 -1.077 1.00 91.88 221 ALA A N 1
ATOM 1755 C CA . ALA A 1 221 ? 8.827 -43.621 -0.075 1.00 91.88 221 ALA A CA 1
ATOM 1756 C C . ALA A 1 221 ? 8.334 -45.078 -0.051 1.00 91.88 221 ALA A C 1
ATOM 1758 O O . ALA A 1 221 ? 8.232 -45.672 1.023 1.00 91.88 221 ALA A O 1
ATOM 1759 N N . VAL A 1 222 ? 8.076 -45.684 -1.217 1.00 90.69 222 VAL A N 1
ATOM 1760 C CA . VAL A 1 222 ? 7.657 -47.094 -1.324 1.00 90.69 222 VAL A CA 1
ATOM 1761 C C . VAL A 1 222 ? 8.755 -48.034 -0.830 1.00 90.69 222 VAL A C 1
ATOM 1763 O O . VAL A 1 222 ? 8.465 -48.961 -0.069 1.00 90.69 222 VAL A O 1
ATOM 1766 N N . LEU A 1 223 ? 10.014 -47.785 -1.211 1.00 87.25 223 LEU A N 1
ATOM 1767 C CA . LEU A 1 223 ? 11.159 -48.560 -0.739 1.00 87.25 223 LEU A CA 1
ATOM 1768 C C . LEU A 1 223 ? 11.245 -48.500 0.787 1.00 87.25 223 LEU A C 1
ATOM 1770 O O . LEU A 1 223 ? 11.180 -49.548 1.427 1.00 87.25 223 LEU A O 1
ATOM 1774 N N . ILE A 1 224 ? 11.281 -47.300 1.378 1.00 87.00 224 ILE A N 1
ATOM 1775 C CA . ILE A 1 224 ? 11.329 -47.102 2.837 1.00 87.00 224 ILE A CA 1
ATOM 1776 C C . ILE A 1 224 ? 10.123 -47.740 3.542 1.00 87.00 224 ILE A C 1
ATOM 1778 O O . ILE A 1 224 ? 10.266 -48.260 4.652 1.00 87.00 224 ILE A O 1
ATOM 1782 N N . ASN A 1 225 ? 8.937 -47.750 2.928 1.00 86.81 225 ASN A N 1
ATOM 1783 C CA . ASN A 1 225 ? 7.746 -48.347 3.528 1.00 86.81 225 ASN A CA 1
ATOM 1784 C C . ASN A 1 225 ? 7.818 -49.884 3.613 1.00 86.81 225 ASN A C 1
ATOM 1786 O O . ASN A 1 225 ? 7.189 -50.481 4.486 1.00 86.81 225 ASN A O 1
ATOM 1790 N N . ARG A 1 226 ? 8.635 -50.550 2.785 1.00 83.00 226 ARG A N 1
ATOM 1791 C CA . ARG A 1 226 ? 8.766 -52.014 2.801 1.00 83.00 226 ARG A CA 1
ATOM 1792 C C . ARG A 1 226 ? 9.241 -52.528 4.171 1.00 83.00 226 ARG A C 1
ATOM 1794 O O . ARG A 1 226 ? 10.132 -51.961 4.817 1.00 83.00 226 ARG A O 1
ATOM 1801 N N . HIS A 1 227 ? 8.638 -53.621 4.641 1.00 66.56 227 HIS A N 1
ATOM 1802 C CA . HIS A 1 227 ? 9.084 -54.325 5.847 1.00 66.56 227 HIS A CA 1
ATOM 1803 C C . HIS A 1 227 ? 10.460 -54.968 5.593 1.00 66.56 227 HIS A C 1
ATOM 1805 O O . HIS A 1 227 ? 10.642 -55.656 4.592 1.00 66.56 227 HIS A O 1
ATOM 1811 N N . GLY A 1 228 ? 11.436 -54.717 6.476 1.00 73.19 228 GLY A N 1
ATOM 1812 C CA . GLY A 1 228 ? 12.797 -55.277 6.391 1.00 73.19 228 GLY A CA 1
ATOM 1813 C C . GLY A 1 228 ? 13.937 -54.261 6.222 1.00 73.19 228 GLY A C 1
ATOM 1814 O O . GLY A 1 228 ? 15.097 -54.636 6.375 1.00 73.19 228 GLY A O 1
ATOM 1815 N N . ILE A 1 229 ? 13.643 -52.981 5.966 1.00 74.81 229 ILE A N 1
ATOM 1816 C CA . ILE A 1 229 ? 14.676 -51.933 5.888 1.00 74.81 229 ILE A CA 1
ATOM 1817 C C . ILE A 1 229 ? 15.091 -51.481 7.295 1.00 74.81 229 ILE A C 1
ATOM 1819 O O . ILE A 1 229 ? 14.255 -51.034 8.084 1.00 74.81 229 ILE A O 1
ATOM 1823 N N . LYS A 1 230 ? 16.388 -51.611 7.600 1.00 68.19 230 LYS A N 1
ATOM 1824 C CA . LYS A 1 230 ? 17.033 -51.136 8.837 1.00 68.19 230 LYS A CA 1
ATOM 1825 C C . LYS A 1 230 ? 17.422 -49.651 8.681 1.00 68.19 230 LYS A C 1
ATOM 1827 O O . LYS A 1 230 ? 17.681 -49.223 7.566 1.00 68.19 230 LYS A O 1
ATOM 1832 N N . LEU A 1 231 ? 17.453 -48.889 9.785 1.00 71.19 231 LEU A N 1
ATOM 1833 C CA . LEU A 1 231 ? 17.688 -47.423 9.839 1.00 71.19 231 LEU A CA 1
ATOM 1834 C C . LEU A 1 231 ? 16.571 -46.505 9.268 1.00 71.19 231 LEU A C 1
ATOM 1836 O O . LEU A 1 231 ? 16.850 -45.460 8.704 1.00 71.19 231 LEU A O 1
ATOM 1840 N N . LYS A 1 232 ? 15.278 -46.794 9.485 1.00 65.50 232 LYS A N 1
ATOM 1841 C CA . LYS A 1 232 ? 14.188 -45.862 9.081 1.00 65.50 232 LYS A CA 1
ATOM 1842 C C . LYS A 1 232 ? 14.132 -44.525 9.854 1.00 65.50 232 LYS A C 1
ATOM 1844 O O . LYS A 1 232 ? 13.332 -43.667 9.497 1.00 65.50 232 LYS A O 1
ATOM 1849 N N . ARG A 1 233 ? 14.872 -44.382 10.961 1.00 62.03 233 ARG A N 1
ATOM 1850 C CA . ARG A 1 233 ? 14.696 -43.302 11.960 1.00 62.03 233 ARG A CA 1
ATOM 1851 C C . ARG A 1 233 ? 15.995 -42.565 12.325 1.00 62.03 233 ARG A C 1
ATOM 1853 O O . ARG A 1 233 ? 16.009 -41.876 13.339 1.00 62.03 233 ARG A O 1
ATOM 1860 N N . PHE A 1 234 ? 17.056 -42.750 11.541 1.00 54.66 234 PHE A N 1
ATOM 1861 C CA . PHE A 1 234 ? 18.322 -42.024 11.662 1.00 54.66 234 PHE A CA 1
ATOM 1862 C C . PHE A 1 234 ? 18.575 -41.242 10.381 1.00 54.66 234 PHE A C 1
ATOM 1864 O O . PHE A 1 234 ? 18.265 -41.806 9.308 1.00 54.66 234 PHE A O 1
#

Foldseek 3Di:
DDQLLVVLLVLLVVAQLRLCVSLVQNVRSVVRNVVVVCCVPPVVVLLVQLLVLLAFLFDFAFDQDPNDTDHGHWSLVSNLSNLVSVLVVVVVVVSSVVSSVVSNVSSVCVVVVHDRDYPVRVVVCCVVPPVVVVVVVVVVSVCCSVPVSVVVSVVQVLQKPCDPDACHPRRHGIDGNGCPSVVCCCVPPVNVCVVVVVVVVVVVCVVVVVVCCVVVVVVVVVVLPDPPDPPNPD

Sequence (234 aa):
MKCYSEKASILSILFMGLGQLYNRQFGKGILFAAVEILFIVYMLPFVSRGLWGLVTLGEIPQRMEAGKILPGDHSIFLMIYGIMSVLLLLVFAAIYVMNYFDARRVGEQRDKGKPVKNIINSIATLYEKGFPYLVLTPAGIFLLFLTVLPLIFGMLIAFTNYSGPHNVPPRALVDWVGFKIFMELFRLPLLRETFFGVAAWTITWALAATFTTFFAGLIMAVLINRHGIKLKRF

Organism: NCBI:txid2754717